Protein AF-A0A661L7W1-F1 (afdb_monomer_lite)

Secondary structure (DSSP, 8-state):
-----SSS-SSS----TT-SS---TT--GGGGHHHHHHHHHHHHHH--SS--------TTS-TTEEE-STTS--EEETTSGGGTTT---GGGSTTHHHHHH---HHHHHHHHS-HHHHHHHHHTTTT--HHHHT-TTT-HHHHHHTT-HHHHHHHHHHTTT----HHHHHHH-GGGGSSS-HHHHHHHHHHHHHHHTTHHHH-TTHHHHHHHHHHHHHHHSPPP---TTSPBGGGSSS-HHHHHIIIIIS--SB--HHHHHHHHHHHHHHHHHHHTT--

Sequence (279 aa):
MPRITLCAPDSEKSCFACCPPIRPKGYEHIDYRNIIRRILRENTRAFDPSSKEIIPITGFSCWALGYVDDRYRQVGCLLHPARNRGKDLRYRVDYGQKCQRESCLEARRFMALSPSARLFWLGIAEGLDSFEYSSRRYNPLFRLLEWGVGLLEQIASTEKGNRVNSKTFFERYPFFLTHLMPRAHSYLVDSLVQHCGLAPLRDKEFVPRFEAFCTRLIQNLPSVTSSPTAPYTHCLDMDETLADFLRLALGMKKIEKGEALIIKQKVDQEMEAFIDQLP

Structure (mmCIF, N/CA/C/O backbone):
data_AF-A0A661L7W1-F1
#
_entry.id   AF-A0A661L7W1-F1
#
loop_
_atom_site.group_PDB
_atom_site.id
_atom_site.type_symbol
_atom_site.label_atom_id
_atom_site.label_alt_id
_atom_site.label_comp_id
_atom_site.label_asym_id
_atom_site.label_entity_id
_atom_site.label_seq_id
_atom_site.pdbx_PDB_ins_code
_atom_site.Cartn_x
_atom_site.Cartn_y
_atom_site.Cartn_z
_atom_site.occupancy
_atom_site.B_iso_or_equiv
_atom_site.auth_seq_id
_atom_site.auth_comp_id
_atom_site.auth_asym_id
_atom_site.auth_atom_id
_atom_site.pdbx_PDB_model_num
ATOM 1 N N . MET A 1 1 ? -7.235 -10.890 -20.742 1.00 41.50 1 MET A N 1
ATOM 2 C CA . MET A 1 1 ? -6.568 -9.600 -20.448 1.00 41.50 1 MET A CA 1
ATOM 3 C C . MET A 1 1 ? -5.403 -9.856 -19.501 1.00 41.50 1 MET A C 1
ATOM 5 O O . MET A 1 1 ? -5.566 -10.707 -18.629 1.00 41.50 1 MET A O 1
ATOM 9 N N . PRO A 1 2 ? -4.237 -9.206 -19.667 1.00 57.47 2 PRO A N 1
ATOM 10 C CA . PRO A 1 2 ? -3.133 -9.356 -18.722 1.00 57.47 2 PRO A CA 1
ATOM 11 C C . PRO A 1 2 ? -3.580 -8.948 -17.310 1.00 57.47 2 PRO A C 1
ATOM 13 O O . PRO A 1 2 ? -4.371 -8.022 -17.134 1.00 57.47 2 PRO A O 1
ATOM 16 N N . ARG A 1 3 ? -3.111 -9.682 -16.297 1.00 77.25 3 ARG A N 1
ATOM 17 C CA . ARG A 1 3 ? -3.461 -9.445 -14.892 1.00 77.25 3 ARG A CA 1
ATOM 18 C C . ARG A 1 3 ? -2.843 -8.113 -14.450 1.00 77.25 3 ARG A C 1
ATOM 20 O O . ARG A 1 3 ? -1.628 -8.027 -14.333 1.00 77.25 3 ARG A O 1
ATOM 27 N N . ILE A 1 4 ? -3.673 -7.099 -14.203 1.00 90.56 4 ILE A N 1
ATOM 28 C CA . ILE A 1 4 ? -3.239 -5.792 -13.680 1.00 90.56 4 ILE A CA 1
ATOM 29 C C . ILE A 1 4 ? -2.594 -5.988 -12.305 1.00 90.56 4 ILE A C 1
ATOM 31 O O . ILE A 1 4 ? -3.206 -6.594 -11.418 1.00 90.56 4 ILE A O 1
ATOM 35 N N . THR A 1 5 ? -1.376 -5.477 -12.129 1.00 93.75 5 THR A N 1
ATOM 36 C CA . THR A 1 5 ? -0.615 -5.568 -10.872 1.00 93.75 5 THR A CA 1
ATOM 37 C C . THR A 1 5 ? -0.209 -4.181 -10.391 1.00 93.75 5 THR A C 1
ATOM 39 O O . THR A 1 5 ? -0.170 -3.247 -11.185 1.00 93.75 5 THR A O 1
ATOM 42 N N . LEU A 1 6 ? 0.156 -4.050 -9.112 1.00 95.50 6 LEU A N 1
ATOM 43 C CA . LEU A 1 6 ? 0.698 -2.790 -8.598 1.00 95.50 6 LEU A CA 1
ATOM 44 C C . LEU A 1 6 ? 2.031 -2.432 -9.275 1.00 95.50 6 LEU A C 1
ATOM 46 O O . LEU A 1 6 ? 2.321 -1.269 -9.501 1.00 95.50 6 LEU A O 1
ATOM 50 N N . CYS A 1 7 ? 2.857 -3.424 -9.621 1.00 93.75 7 CYS A N 1
ATOM 51 C CA . CYS A 1 7 ? 4.159 -3.181 -10.249 1.00 93.75 7 CYS A CA 1
ATOM 52 C C . CYS A 1 7 ? 4.050 -2.786 -11.728 1.00 93.75 7 CYS A C 1
ATOM 54 O O . CYS A 1 7 ? 4.870 -2.017 -12.215 1.00 93.75 7 CYS A O 1
ATOM 56 N N . ALA A 1 8 ? 3.037 -3.288 -12.430 1.00 93.19 8 ALA A N 1
ATOM 57 C CA . ALA A 1 8 ? 2.753 -2.984 -13.829 1.00 93.19 8 ALA A CA 1
ATOM 58 C C . ALA A 1 8 ? 1.251 -2.671 -13.981 1.00 93.19 8 ALA A C 1
ATOM 60 O O . ALA A 1 8 ? 0.476 -3.572 -14.331 1.00 93.19 8 ALA A O 1
ATOM 61 N N . PRO A 1 9 ? 0.829 -1.437 -13.643 1.00 94.38 9 PRO A N 1
ATOM 62 C CA . PRO A 1 9 ? -0.580 -1.053 -13.630 1.00 94.38 9 PRO A CA 1
ATOM 63 C C . PRO A 1 9 ? -1.153 -0.797 -15.030 1.00 94.38 9 PRO A C 1
ATOM 65 O O . PRO A 1 9 ? -2.299 -1.155 -15.293 1.00 94.38 9 PRO A O 1
ATOM 68 N N . ASP A 1 10 ? -0.369 -0.192 -15.924 1.00 93.00 10 ASP A N 1
ATOM 69 C CA . ASP A 1 10 ? -0.759 0.204 -17.281 1.00 93.00 10 ASP A CA 1
ATOM 70 C C . ASP A 1 10 ? 0.486 0.471 -18.149 1.00 93.00 10 ASP A C 1
ATOM 72 O O . ASP A 1 10 ? 1.604 0.187 -17.725 1.00 93.00 10 ASP A O 1
ATOM 76 N N . SER A 1 11 ? 0.301 0.974 -19.375 1.00 92.19 11 SER A N 1
ATOM 77 C CA . SER A 1 11 ? 1.377 1.273 -20.334 1.00 92.19 11 SER A CA 1
ATOM 78 C C . SER A 1 11 ? 2.153 2.562 -20.052 1.00 92.19 11 SER A C 1
ATOM 80 O O . SER A 1 11 ? 3.184 2.792 -20.680 1.00 92.19 11 SER A O 1
ATOM 82 N N . GLU A 1 12 ? 1.670 3.420 -19.154 1.00 94.38 12 GLU A N 1
ATOM 83 C CA . GLU A 1 12 ? 2.242 4.749 -18.927 1.00 94.38 12 GLU A CA 1
ATOM 84 C C . GLU A 1 12 ? 3.235 4.760 -17.766 1.00 94.38 12 GLU A C 1
ATOM 86 O O . GLU A 1 12 ? 4.122 5.612 -17.727 1.00 94.38 12 GLU A O 1
ATOM 91 N N . LYS A 1 13 ? 3.118 3.811 -16.832 1.00 95.69 13 LYS A N 1
ATOM 92 C CA . LYS A 1 13 ? 3.993 3.733 -15.659 1.00 95.69 13 LYS A CA 1
ATOM 93 C C . LYS A 1 13 ? 4.178 2.316 -15.138 1.00 95.69 13 LYS A C 1
ATOM 95 O O . LYS A 1 13 ? 3.403 1.405 -15.424 1.00 95.69 13 LYS A O 1
ATOM 100 N N . SER A 1 14 ? 5.200 2.149 -14.316 1.00 96.62 14 SER A N 1
ATOM 101 C CA . SER A 1 14 ? 5.442 0.949 -13.521 1.00 96.62 14 SER A CA 1
ATOM 102 C C . SER A 1 14 ? 6.098 1.314 -12.193 1.00 96.62 14 SER A C 1
ATOM 104 O O . SER A 1 14 ? 6.752 2.349 -12.061 1.00 96.62 14 SER A O 1
ATOM 106 N N . CYS A 1 15 ? 5.914 0.460 -11.188 1.00 96.25 15 CYS A N 1
ATOM 107 C CA . CYS A 1 15 ? 6.587 0.609 -9.904 1.00 96.25 15 CYS A CA 1
ATOM 108 C C . CYS A 1 15 ? 7.885 -0.206 -9.880 1.00 96.25 15 CYS A C 1
ATOM 110 O O . CYS A 1 15 ? 7.889 -1.403 -10.172 1.00 96.25 15 CYS A O 1
ATOM 112 N N . PHE A 1 16 ? 8.972 0.445 -9.470 1.00 94.75 16 PHE A N 1
ATOM 113 C CA . PHE A 1 16 ? 10.290 -0.153 -9.250 1.00 94.75 16 PHE A CA 1
ATOM 114 C C . PHE A 1 16 ? 10.853 0.151 -7.849 1.00 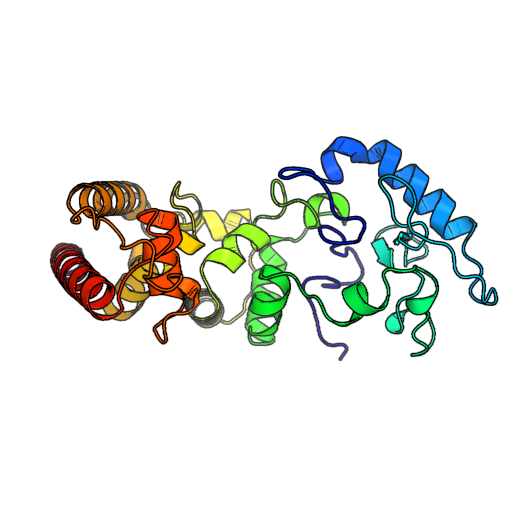94.75 16 PHE A C 1
ATOM 116 O O . PHE A 1 16 ? 12.043 -0.017 -7.600 1.00 94.75 16 PHE A O 1
ATOM 123 N N . ALA A 1 17 ? 9.991 0.562 -6.912 1.00 93.00 17 ALA A N 1
ATOM 124 C CA . ALA A 1 17 ? 10.357 1.025 -5.569 1.00 93.00 17 ALA A CA 1
ATOM 125 C C . ALA A 1 17 ? 11.194 0.018 -4.762 1.00 93.00 17 ALA A C 1
ATOM 127 O O . ALA A 1 17 ? 12.145 0.388 -4.078 1.00 93.00 17 ALA A O 1
ATOM 128 N N . CYS A 1 18 ? 10.825 -1.265 -4.827 1.00 88.88 18 CYS A N 1
ATOM 129 C CA . CYS A 1 18 ? 11.484 -2.344 -4.093 1.00 88.88 18 CYS A CA 1
ATOM 130 C C . CYS A 1 18 ? 12.470 -3.145 -4.955 1.00 88.88 18 CYS A C 1
ATOM 132 O O . CYS A 1 18 ? 12.912 -4.219 -4.539 1.00 88.88 18 CYS A O 1
ATOM 134 N N . CYS A 1 19 ? 12.784 -2.674 -6.168 1.00 88.69 19 CYS A N 1
ATOM 135 C CA . CYS A 1 19 ? 13.739 -3.359 -7.026 1.00 88.69 19 CYS A CA 1
ATOM 136 C C . CYS A 1 19 ? 15.150 -3.309 -6.405 1.00 88.69 19 CYS A C 1
ATOM 138 O O . CYS A 1 19 ? 15.545 -2.267 -5.874 1.00 88.69 19 CYS A O 1
ATOM 140 N N . PRO A 1 20 ? 15.922 -4.413 -6.472 1.00 85.56 20 PRO A N 1
ATOM 141 C CA . PRO A 1 20 ? 17.248 -4.498 -5.867 1.00 85.56 20 PRO A CA 1
ATOM 142 C C . PRO A 1 20 ? 18.221 -3.380 -6.284 1.00 85.56 20 PRO A C 1
ATOM 144 O O . PRO A 1 20 ? 18.072 -2.789 -7.362 1.00 85.56 20 PRO A O 1
ATOM 147 N N . PRO A 1 21 ? 19.285 -3.144 -5.492 1.00 86.12 21 PRO A N 1
ATOM 148 C CA . PRO A 1 21 ? 19.668 -3.843 -4.250 1.00 86.12 21 PRO A CA 1
ATOM 149 C C . PRO A 1 21 ? 18.806 -3.470 -3.028 1.00 86.12 21 PRO A C 1
ATOM 151 O O . PRO A 1 21 ? 17.916 -2.631 -3.123 1.00 86.12 21 PRO A O 1
ATOM 154 N N . ILE A 1 22 ? 19.071 -4.095 -1.870 1.00 80.00 22 ILE A N 1
ATOM 155 C CA . ILE A 1 22 ? 18.544 -3.616 -0.576 1.00 80.00 22 ILE A CA 1
ATOM 156 C C . ILE A 1 22 ? 19.103 -2.215 -0.330 1.00 80.00 22 ILE A C 1
ATOM 158 O O . ILE A 1 22 ? 20.292 -1.979 -0.538 1.00 80.00 22 ILE A O 1
ATOM 162 N N . ARG A 1 23 ? 18.251 -1.293 0.121 1.00 86.06 23 ARG A N 1
ATOM 163 C CA . ARG A 1 23 ? 18.611 0.111 0.342 1.00 86.06 23 ARG A CA 1
ATOM 164 C C . ARG A 1 23 ? 18.383 0.517 1.799 1.00 86.06 23 ARG A C 1
ATOM 166 O O . ARG A 1 23 ? 17.574 -0.126 2.474 1.00 86.06 23 ARG A O 1
ATOM 173 N N . PRO A 1 24 ? 19.067 1.568 2.289 1.00 88.00 24 PRO A N 1
ATOM 174 C CA . PRO A 1 24 ? 18.811 2.121 3.614 1.00 88.00 24 PRO A CA 1
ATOM 175 C C . PRO A 1 24 ? 17.343 2.514 3.809 1.00 88.00 24 PRO A C 1
ATOM 177 O O . PRO A 1 24 ? 16.638 2.865 2.857 1.00 88.00 24 PRO A O 1
ATOM 180 N N . LYS A 1 25 ? 16.889 2.496 5.066 1.00 88.50 25 LYS A N 1
ATOM 181 C CA . LYS A 1 25 ? 15.547 2.962 5.430 1.00 88.50 25 LYS A CA 1
ATOM 182 C C . LYS A 1 25 ? 15.363 4.416 4.979 1.00 88.50 25 LYS A C 1
ATOM 184 O O . LYS A 1 25 ? 16.210 5.255 5.260 1.00 88.50 25 LYS A O 1
ATOM 189 N N . GLY A 1 26 ? 14.242 4.700 4.318 1.00 88.94 26 GLY A N 1
ATOM 190 C CA . GLY A 1 26 ? 13.899 6.044 3.842 1.00 88.94 26 GLY A CA 1
ATOM 191 C C . GLY A 1 26 ? 14.459 6.406 2.466 1.00 88.94 26 GLY A C 1
ATOM 192 O O . GLY A 1 26 ? 14.139 7.477 1.968 1.00 88.94 26 GLY A O 1
ATOM 193 N N . TYR A 1 27 ? 15.244 5.532 1.825 1.00 92.31 27 TYR A N 1
ATOM 194 C CA . TYR A 1 27 ? 15.665 5.757 0.444 1.00 92.31 27 TYR A CA 1
ATOM 195 C C . TYR A 1 27 ? 14.457 5.791 -0.503 1.00 92.31 27 TYR A C 1
ATOM 197 O O . TYR A 1 27 ? 13.669 4.842 -0.530 1.00 92.31 27 TYR A O 1
ATOM 205 N N . GLU A 1 28 ? 14.388 6.807 -1.366 1.00 93.75 28 GLU A N 1
ATOM 206 C CA . GLU A 1 28 ? 13.477 6.839 -2.509 1.00 93.75 28 GLU A CA 1
ATOM 207 C C . GLU A 1 28 ? 14.211 7.190 -3.808 1.00 93.75 28 GLU A C 1
ATOM 209 O O . GLU A 1 28 ? 15.031 8.104 -3.868 1.00 93.75 28 GLU A O 1
ATOM 214 N N . HIS A 1 29 ? 13.887 6.484 -4.896 1.00 94.25 29 HIS A N 1
ATOM 215 C CA . HIS A 1 29 ? 14.502 6.724 -6.207 1.00 94.25 29 HIS A CA 1
ATOM 216 C C . HIS A 1 29 ? 14.288 8.147 -6.734 1.00 94.25 29 HIS A C 1
ATOM 218 O O . HIS A 1 29 ? 15.116 8.648 -7.499 1.00 94.25 29 HIS A O 1
ATOM 224 N N . ILE A 1 30 ? 13.186 8.786 -6.338 1.00 95.88 30 ILE A N 1
ATOM 225 C CA . ILE A 1 30 ? 12.829 10.130 -6.786 1.00 95.88 30 ILE A CA 1
ATOM 226 C C . ILE A 1 30 ? 13.812 11.195 -6.288 1.00 95.88 30 ILE A C 1
ATOM 228 O O . ILE A 1 30 ? 14.097 12.133 -7.031 1.00 95.88 30 ILE A O 1
ATOM 232 N N . ASP A 1 31 ? 14.429 10.999 -5.119 1.00 96.00 31 ASP A N 1
ATOM 233 C CA . ASP A 1 31 ? 15.433 11.924 -4.574 1.00 96.00 31 ASP A CA 1
ATOM 234 C C . ASP A 1 31 ? 16.719 11.947 -5.432 1.00 96.00 31 ASP A C 1
ATOM 236 O O . ASP A 1 31 ? 17.478 12.912 -5.420 1.00 96.00 31 ASP A O 1
ATOM 240 N N . TYR A 1 32 ? 16.936 10.912 -6.255 1.00 94.75 32 TYR A N 1
ATOM 241 C CA . TYR A 1 32 ? 18.090 10.767 -7.151 1.00 94.75 32 TYR A CA 1
ATOM 242 C C . TYR A 1 32 ? 17.684 10.688 -8.627 1.00 94.75 32 TYR A C 1
ATOM 244 O O . TYR A 1 32 ? 18.411 10.115 -9.447 1.00 94.75 32 TYR A O 1
ATOM 252 N N . ARG A 1 33 ? 16.520 11.250 -8.985 1.00 95.75 33 ARG A N 1
ATOM 253 C CA . ARG A 1 33 ? 15.854 11.060 -10.286 1.00 95.75 33 ARG A CA 1
ATOM 254 C C . ARG A 1 33 ? 16.799 11.170 -11.481 1.00 95.75 33 ARG A C 1
ATOM 256 O O . ARG A 1 33 ? 16.819 10.273 -12.314 1.00 95.75 33 ARG A O 1
ATOM 263 N N . ASN A 1 34 ? 17.618 12.217 -11.566 1.00 96.56 34 ASN A N 1
ATOM 264 C CA . ASN A 1 34 ? 18.500 12.430 -12.721 1.00 96.56 34 ASN A CA 1
ATOM 265 C C . ASN A 1 34 ? 19.590 11.355 -12.853 1.00 96.56 34 ASN A C 1
ATOM 267 O O . ASN A 1 34 ? 19.813 10.834 -13.947 1.00 96.56 34 ASN A O 1
ATOM 271 N N . ILE A 1 35 ? 20.224 10.985 -11.737 1.00 95.38 35 ILE A N 1
ATOM 272 C CA . ILE A 1 35 ? 21.265 9.951 -11.704 1.00 95.38 35 ILE A CA 1
ATOM 273 C C . ILE A 1 35 ? 20.651 8.595 -12.057 1.00 95.38 35 ILE A C 1
ATOM 275 O O . ILE A 1 35 ? 21.156 7.893 -12.931 1.00 95.38 35 ILE A O 1
ATOM 279 N N . ILE A 1 36 ? 19.513 8.254 -11.448 1.00 95.50 36 ILE A N 1
ATOM 280 C CA . ILE A 1 36 ? 18.823 6.991 -11.719 1.00 95.50 36 ILE A CA 1
ATOM 281 C C . ILE A 1 36 ? 18.344 6.936 -13.172 1.00 95.50 36 ILE A C 1
ATOM 283 O O . ILE A 1 36 ? 18.564 5.930 -13.836 1.00 95.50 36 ILE A O 1
ATOM 287 N N . ARG A 1 37 ? 17.780 8.016 -13.731 1.00 96.69 37 ARG A N 1
ATOM 288 C CA . ARG A 1 37 ? 17.387 8.060 -15.153 1.00 96.69 37 ARG A CA 1
ATOM 289 C C . ARG A 1 37 ? 18.558 7.768 -16.085 1.00 96.69 37 ARG A C 1
ATOM 291 O O . ARG A 1 37 ? 18.357 7.076 -17.083 1.00 96.69 37 ARG A O 1
ATOM 298 N N . ARG A 1 38 ? 19.749 8.295 -15.785 1.00 96.50 38 ARG A N 1
ATOM 299 C CA . ARG A 1 38 ? 20.970 8.019 -16.550 1.00 96.50 38 ARG A CA 1
ATOM 300 C C . ARG A 1 38 ? 21.354 6.542 -16.456 1.00 96.50 38 ARG A C 1
ATOM 302 O O . ARG A 1 38 ? 21.473 5.909 -17.500 1.00 96.50 38 ARG A O 1
ATOM 309 N N . ILE A 1 39 ? 21.434 5.993 -15.243 1.00 95.56 39 ILE A N 1
ATOM 310 C CA . ILE A 1 39 ? 21.756 4.575 -15.007 1.00 95.56 39 ILE A CA 1
ATOM 311 C C . ILE A 1 39 ? 20.773 3.661 -15.747 1.00 95.56 39 ILE A C 1
ATOM 313 O O . ILE A 1 39 ? 21.186 2.753 -16.457 1.00 95.56 39 ILE A O 1
ATOM 317 N N . LEU A 1 40 ? 19.467 3.931 -15.657 1.00 96.75 40 LEU A N 1
ATOM 318 C CA . LEU A 1 40 ? 18.448 3.144 -16.354 1.00 96.75 40 LEU A CA 1
ATOM 319 C C . LEU A 1 40 ? 18.645 3.176 -17.876 1.00 96.75 40 LEU A C 1
ATOM 321 O O . LEU A 1 40 ? 18.482 2.148 -18.528 1.00 96.75 40 LEU A O 1
ATOM 325 N N . ARG A 1 41 ? 19.014 4.326 -18.462 1.00 96.81 41 ARG A N 1
ATOM 326 C CA . ARG A 1 41 ? 19.308 4.432 -19.905 1.00 96.81 41 ARG A CA 1
ATOM 327 C C . ARG A 1 41 ? 20.550 3.637 -20.289 1.00 96.81 41 ARG A C 1
ATOM 329 O O . ARG A 1 41 ? 20.523 2.951 -21.304 1.00 96.81 41 ARG A O 1
ATOM 336 N N . GLU A 1 42 ? 21.612 3.741 -19.498 1.00 96.31 42 GLU A N 1
ATOM 337 C CA . GLU A 1 42 ? 22.863 3.006 -19.713 1.00 96.31 42 GLU A CA 1
ATOM 338 C C . GLU A 1 42 ? 22.615 1.495 -19.640 1.00 96.31 42 GLU A C 1
ATOM 340 O O . GLU A 1 42 ? 22.926 0.789 -20.596 1.00 96.31 42 GLU A O 1
ATOM 345 N N . ASN A 1 43 ? 21.921 1.026 -18.600 1.00 96.00 43 ASN A N 1
ATOM 346 C CA . ASN A 1 43 ? 21.508 -0.370 -18.448 1.00 96.00 43 ASN A CA 1
ATOM 347 C C . ASN A 1 43 ? 20.658 -0.858 -19.628 1.00 96.00 43 ASN A C 1
ATOM 349 O O . ASN A 1 43 ? 20.897 -1.936 -20.159 1.00 96.00 43 ASN A O 1
ATOM 353 N N . THR A 1 44 ? 19.681 -0.055 -20.068 1.00 96.62 44 THR A N 1
ATOM 354 C CA . THR A 1 44 ? 18.807 -0.411 -21.203 1.00 96.62 44 THR A CA 1
ATOM 355 C C . THR A 1 44 ? 19.603 -0.557 -22.499 1.00 96.62 44 THR A C 1
ATOM 357 O O . THR A 1 44 ? 19.348 -1.475 -23.268 1.00 96.62 44 THR A O 1
ATOM 360 N N . ARG A 1 45 ? 20.576 0.331 -22.744 1.00 96.12 45 ARG A N 1
ATOM 361 C CA . ARG A 1 45 ? 21.421 0.300 -23.950 1.00 96.12 45 ARG A CA 1
ATOM 362 C C . ARG A 1 45 ? 22.438 -0.836 -23.932 1.00 96.12 45 ARG A C 1
ATOM 364 O O . ARG A 1 45 ? 22.706 -1.411 -24.976 1.00 96.12 45 ARG A O 1
ATOM 371 N N . ALA A 1 46 ? 23.010 -1.128 -22.767 1.00 94.56 46 ALA A N 1
ATOM 372 C CA . ALA A 1 46 ? 24.016 -2.173 -22.600 1.00 94.56 46 ALA A CA 1
ATOM 373 C C . ALA A 1 46 ? 23.411 -3.585 -22.505 1.00 94.56 46 ALA A C 1
ATOM 375 O O . ALA A 1 46 ? 24.148 -4.569 -22.481 1.00 94.56 46 ALA A O 1
ATOM 376 N N . PHE A 1 47 ? 22.084 -3.705 -22.408 1.00 94.75 47 PHE A N 1
ATOM 377 C CA . PHE A 1 47 ? 21.431 -4.988 -22.206 1.00 94.75 47 PHE A CA 1
ATOM 378 C C . PHE A 1 47 ? 21.508 -5.880 -23.444 1.00 94.75 47 PHE A C 1
ATOM 380 O O . PHE A 1 47 ? 20.834 -5.650 -24.446 1.00 94.75 47 PHE A O 1
ATOM 387 N N . ASP A 1 48 ? 22.272 -6.961 -23.318 1.00 93.44 48 ASP A N 1
ATOM 388 C CA . ASP A 1 48 ? 22.286 -8.063 -24.270 1.00 93.44 48 ASP A CA 1
ATOM 389 C C . ASP A 1 48 ? 21.447 -9.248 -23.737 1.00 93.44 48 ASP A C 1
ATOM 391 O O . ASP A 1 48 ? 21.820 -9.876 -22.730 1.00 93.44 48 ASP A O 1
ATOM 395 N N . PRO A 1 49 ? 20.313 -9.582 -24.387 1.00 88.50 49 PRO A N 1
ATOM 396 C CA . PRO A 1 49 ? 19.485 -10.725 -24.007 1.00 88.50 49 PRO A CA 1
ATOM 397 C C . PRO A 1 49 ? 20.127 -12.079 -24.347 1.00 88.50 49 PRO A C 1
ATOM 399 O O . PRO A 1 49 ? 19.683 -13.099 -23.819 1.00 88.50 49 PRO A O 1
ATOM 402 N N . SER A 1 50 ? 21.135 -12.114 -25.226 1.00 90.44 50 SER A N 1
ATOM 403 C CA . SER A 1 50 ? 21.822 -13.344 -25.638 1.00 90.44 50 SER A CA 1
ATOM 404 C C . SER A 1 50 ? 22.952 -13.749 -24.688 1.00 90.44 50 SER A C 1
ATOM 406 O O . SER A 1 50 ? 23.228 -14.944 -24.536 1.00 90.44 50 SER A O 1
ATOM 408 N N . SER A 1 51 ? 23.549 -12.775 -23.994 1.00 92.19 51 SER A N 1
ATOM 409 C CA . SER A 1 51 ? 24.556 -13.017 -22.966 1.00 92.19 51 SER A CA 1
ATOM 410 C C . SER A 1 51 ? 24.027 -13.932 -21.855 1.00 92.19 51 SER A C 1
ATOM 412 O O . SER A 1 51 ? 22.909 -13.787 -21.348 1.00 92.19 51 SER A O 1
ATOM 414 N N . LYS A 1 52 ? 24.874 -14.885 -21.459 1.00 91.06 52 LYS A N 1
ATOM 415 C CA . LYS A 1 52 ? 24.635 -15.833 -20.359 1.00 91.06 52 LYS A CA 1
ATOM 416 C C . LYS A 1 52 ? 25.459 -15.508 -19.115 1.00 91.06 52 LYS A C 1
ATOM 418 O O . LYS A 1 52 ? 25.430 -16.277 -18.158 1.00 91.06 52 LYS A O 1
ATOM 423 N N . GLU A 1 53 ? 26.193 -14.402 -19.144 1.00 93.19 53 GLU A N 1
ATOM 424 C CA . GLU A 1 53 ? 27.070 -13.995 -18.057 1.00 93.19 53 GLU A CA 1
ATOM 425 C C . GLU A 1 53 ? 26.268 -13.710 -16.782 1.00 93.19 53 GLU A C 1
ATOM 427 O O . GLU A 1 53 ? 25.186 -13.104 -16.828 1.00 93.19 53 GLU A O 1
ATOM 432 N N . ILE A 1 54 ? 26.811 -14.170 -15.653 1.00 92.38 54 ILE A N 1
ATOM 433 C CA . ILE A 1 54 ? 26.307 -13.880 -14.314 1.00 92.38 54 ILE A CA 1
ATOM 434 C C . ILE A 1 54 ? 27.103 -12.693 -13.788 1.00 92.38 54 ILE A C 1
ATOM 436 O O . ILE A 1 54 ? 28.308 -12.789 -13.577 1.00 92.38 54 ILE A O 1
ATOM 440 N N . ILE A 1 55 ? 26.414 -11.579 -13.572 1.00 91.50 55 ILE A N 1
ATOM 441 C CA . ILE A 1 55 ? 27.003 -10.335 -13.092 1.00 91.50 55 ILE A CA 1
ATOM 442 C C . ILE A 1 55 ? 26.330 -10.016 -11.751 1.00 91.50 55 ILE A C 1
ATOM 444 O O . ILE A 1 55 ? 25.123 -9.734 -11.718 1.00 91.50 55 ILE A O 1
ATOM 448 N N . PRO A 1 56 ? 27.052 -10.072 -10.620 1.00 89.25 56 PRO A N 1
ATOM 449 C CA . PRO A 1 56 ? 26.472 -9.739 -9.327 1.00 89.25 56 PRO A CA 1
ATOM 450 C C . PRO A 1 56 ? 26.088 -8.256 -9.269 1.00 89.25 56 PRO A C 1
ATOM 452 O O . PRO A 1 56 ? 26.640 -7.409 -9.972 1.00 89.25 56 PRO A O 1
ATOM 455 N N . ILE A 1 57 ? 25.121 -7.926 -8.413 1.00 89.19 57 ILE A N 1
ATOM 456 C CA . ILE A 1 57 ? 24.757 -6.528 -8.167 1.00 89.19 57 ILE A CA 1
ATOM 457 C C . ILE A 1 57 ? 25.853 -5.905 -7.299 1.00 89.19 57 ILE A C 1
ATOM 459 O O . ILE A 1 57 ? 25.948 -6.211 -6.113 1.00 89.19 57 ILE A O 1
ATOM 463 N N . THR A 1 58 ? 26.658 -5.020 -7.881 1.00 80.94 58 THR A N 1
ATOM 464 C CA . THR A 1 58 ? 27.677 -4.243 -7.170 1.00 80.94 58 THR A CA 1
ATOM 465 C C . THR A 1 58 ? 27.206 -2.791 -7.006 1.00 80.94 58 THR A C 1
ATOM 467 O O . THR A 1 58 ? 26.676 -2.173 -7.929 1.00 80.94 58 THR A O 1
ATOM 470 N N . GLY A 1 59 ? 27.338 -2.229 -5.800 1.00 79.06 59 GLY A N 1
ATOM 471 C CA . GLY A 1 59 ? 26.924 -0.851 -5.502 1.00 79.06 59 GLY A CA 1
ATOM 472 C C . GLY A 1 59 ? 25.419 -0.664 -5.254 1.00 79.06 59 GLY A C 1
ATOM 473 O O . GLY A 1 59 ? 24.756 -1.517 -4.669 1.00 79.06 59 GLY A O 1
ATOM 474 N N . PHE A 1 60 ? 24.880 0.496 -5.652 1.00 79.25 60 PHE A N 1
ATOM 475 C CA . PHE A 1 60 ? 23.531 0.958 -5.279 1.00 79.25 60 PHE A CA 1
ATOM 476 C C . PHE A 1 60 ? 22.473 0.797 -6.383 1.00 79.25 60 PHE A C 1
ATOM 478 O O . PHE A 1 60 ? 21.390 1.373 -6.280 1.00 79.25 60 PHE A O 1
ATOM 485 N N . SER A 1 61 ? 22.739 0.057 -7.460 1.00 85.19 61 SER A N 1
ATOM 486 C CA . SER A 1 61 ? 21.753 -0.180 -8.522 1.00 85.19 61 SER A CA 1
ATOM 487 C C . SER A 1 61 ? 21.920 -1.559 -9.142 1.00 85.19 61 SER A C 1
ATOM 489 O O . SER A 1 61 ? 23.034 -2.022 -9.351 1.00 85.19 61 SER A O 1
ATOM 491 N N . CYS A 1 62 ? 20.803 -2.209 -9.457 1.00 92.19 62 CYS A N 1
ATOM 492 C CA . CYS A 1 62 ? 20.809 -3.425 -10.252 1.00 92.19 62 CYS A CA 1
ATOM 493 C C . CYS A 1 62 ? 21.062 -3.070 -11.724 1.00 92.19 62 CYS A C 1
ATOM 495 O O . CYS A 1 62 ? 20.296 -2.302 -12.309 1.00 92.19 62 CYS A O 1
ATOM 497 N N . TRP A 1 63 ? 22.096 -3.651 -12.340 1.00 93.31 63 TRP A N 1
ATOM 498 C CA . TRP A 1 63 ? 22.399 -3.447 -13.766 1.00 93.31 63 TRP A CA 1
ATOM 499 C C . TRP A 1 63 ? 21.269 -3.945 -14.685 1.00 93.31 63 TRP A C 1
ATOM 501 O O . TRP A 1 63 ? 21.112 -3.471 -15.803 1.00 93.31 63 TRP A O 1
ATOM 511 N N . ALA A 1 64 ? 20.436 -4.872 -14.203 1.00 94.31 64 ALA A N 1
ATOM 512 C CA . ALA A 1 64 ? 19.288 -5.396 -14.934 1.00 94.31 64 ALA A CA 1
ATOM 513 C C . ALA A 1 64 ? 18.007 -4.559 -14.768 1.00 94.31 64 ALA A C 1
ATOM 515 O O . ALA A 1 64 ? 16.955 -4.959 -15.268 1.00 94.31 64 ALA A O 1
ATOM 516 N N . LEU A 1 65 ? 18.050 -3.441 -14.038 1.00 95.50 65 LEU A N 1
ATOM 517 C CA . LEU A 1 65 ? 16.936 -2.501 -13.949 1.00 95.50 65 LEU A CA 1
ATOM 518 C C . LEU A 1 65 ? 17.088 -1.445 -15.049 1.00 95.50 65 LEU A C 1
ATOM 520 O O . LEU A 1 65 ? 18.102 -0.753 -15.106 1.00 95.50 65 LEU A O 1
ATOM 524 N N . GLY A 1 66 ? 16.088 -1.314 -15.915 1.00 96.75 66 GLY A N 1
ATOM 525 C CA . GLY A 1 66 ? 16.122 -0.400 -17.054 1.00 96.75 66 GLY A CA 1
ATOM 526 C C . GLY A 1 66 ? 14.726 0.000 -17.506 1.00 96.75 66 GLY A C 1
ATOM 527 O O . GLY A 1 66 ? 13.731 -0.341 -16.865 1.00 96.75 66 GLY A O 1
ATOM 528 N N . TYR A 1 67 ? 14.651 0.727 -18.614 1.00 97.38 67 TYR A N 1
ATOM 529 C CA . TYR A 1 67 ? 13.385 1.020 -19.265 1.00 97.38 67 TYR A CA 1
ATOM 530 C C . TYR A 1 67 ? 12.921 -0.191 -20.066 1.00 97.38 67 TYR A C 1
ATOM 532 O O . TYR A 1 67 ? 13.708 -0.833 -20.759 1.00 97.38 67 TYR A O 1
ATOM 540 N N . VAL A 1 68 ? 11.638 -0.512 -19.946 1.00 95.31 68 VAL A N 1
ATOM 541 C CA . VAL A 1 68 ? 11.029 -1.691 -20.577 1.00 95.31 68 VAL A CA 1
ATOM 542 C C . VAL A 1 68 ? 10.093 -1.317 -21.726 1.00 95.31 68 VAL A C 1
ATOM 544 O O . VAL A 1 68 ? 9.392 -2.167 -22.264 1.00 95.31 68 VAL A O 1
ATOM 547 N N . ASP A 1 69 ? 10.097 -0.060 -22.135 1.00 94.31 69 ASP A N 1
ATOM 548 C CA . ASP A 1 69 ? 9.356 0.454 -23.276 1.00 94.31 69 ASP A CA 1
ATOM 549 C C . ASP A 1 69 ? 10.221 1.433 -24.080 1.00 94.31 69 ASP A C 1
ATOM 551 O O . ASP A 1 69 ? 11.127 2.081 -23.550 1.00 94.31 69 ASP A O 1
ATOM 555 N N . ASP A 1 70 ? 9.896 1.580 -25.362 1.00 92.00 70 ASP A N 1
ATOM 556 C CA . ASP A 1 70 ? 10.667 2.416 -26.289 1.00 92.00 70 ASP A CA 1
ATOM 557 C C . ASP A 1 70 ? 10.506 3.918 -26.012 1.00 92.00 70 ASP A C 1
ATOM 559 O O . ASP A 1 70 ? 11.299 4.735 -26.479 1.00 92.00 70 ASP A O 1
ATOM 563 N N . ARG A 1 71 ? 9.481 4.305 -25.240 1.00 94.56 71 ARG A N 1
ATOM 564 C CA . ARG A 1 71 ? 9.210 5.700 -24.867 1.00 94.56 71 ARG A CA 1
ATOM 565 C C . ARG A 1 71 ? 9.845 6.087 -23.533 1.00 94.56 71 ARG A C 1
ATOM 567 O O . ARG A 1 71 ? 9.671 7.228 -23.103 1.00 94.56 71 ARG A O 1
ATOM 574 N N . TYR A 1 72 ? 10.598 5.186 -22.898 1.00 95.06 72 TYR A N 1
ATOM 575 C CA . TYR A 1 72 ? 11.236 5.406 -21.601 1.00 95.06 72 TYR A CA 1
ATOM 576 C C . TYR A 1 72 ? 10.248 5.831 -20.497 1.00 95.06 72 TYR A C 1
ATOM 578 O O . TYR A 1 72 ? 10.564 6.691 -19.669 1.00 95.06 72 TYR A O 1
ATOM 586 N N . ARG A 1 73 ? 9.042 5.257 -20.493 1.00 95.44 73 ARG A N 1
ATOM 587 C CA . ARG A 1 73 ? 7.985 5.533 -19.510 1.00 95.44 73 ARG A CA 1
ATOM 588 C C . ARG A 1 73 ? 7.976 4.525 -18.374 1.00 95.44 73 ARG A C 1
ATOM 590 O O . ARG A 1 73 ? 7.886 4.908 -17.212 1.00 95.44 73 ARG A O 1
ATOM 597 N N . GLN A 1 74 ? 8.101 3.249 -18.701 1.00 96.69 74 GLN A N 1
ATOM 598 C CA . GLN A 1 74 ? 8.050 2.120 -17.790 1.00 96.69 74 GLN A CA 1
ATOM 599 C C . GLN A 1 74 ? 9.463 1.673 -17.424 1.00 96.69 74 GLN A C 1
ATOM 601 O O . GLN A 1 74 ? 10.323 1.455 -18.276 1.00 96.69 74 GLN A O 1
ATOM 606 N N . VAL A 1 75 ? 9.688 1.480 -16.132 1.00 96.81 75 VAL A N 1
ATOM 607 C CA . VAL A 1 75 ? 10.926 0.953 -15.560 1.00 96.81 75 VAL A CA 1
ATOM 608 C C . VAL A 1 75 ? 10.680 -0.447 -15.009 1.00 96.81 75 VAL A C 1
ATOM 610 O O . VAL A 1 75 ? 9.698 -0.699 -14.312 1.00 96.81 75 VAL A O 1
ATOM 613 N N . GLY A 1 76 ? 11.573 -1.382 -15.296 1.00 94.62 76 GLY A N 1
ATOM 614 C CA . GLY A 1 76 ? 11.424 -2.753 -14.837 1.00 94.62 76 GLY A CA 1
ATOM 615 C C . GLY A 1 76 ? 12.680 -3.583 -15.024 1.00 94.62 76 GLY A C 1
ATOM 616 O O . GLY A 1 76 ? 13.720 -3.113 -15.485 1.00 94.62 76 GLY A O 1
ATOM 617 N N . CYS A 1 77 ? 12.585 -4.846 -14.625 1.00 94.06 77 CYS A N 1
ATOM 618 C CA . CYS A 1 77 ? 13.684 -5.783 -14.774 1.00 94.06 77 CYS A CA 1
ATOM 619 C C . CYS A 1 77 ? 13.781 -6.254 -16.235 1.00 94.06 77 CYS A C 1
ATOM 621 O O . CYS A 1 77 ? 12.881 -6.926 -16.743 1.00 94.06 77 CYS A O 1
ATOM 623 N N . LEU A 1 78 ? 14.899 -5.942 -16.889 1.00 95.38 78 LEU A N 1
ATOM 624 C CA . LEU A 1 78 ? 15.219 -6.354 -18.260 1.00 95.38 78 LEU A CA 1
ATOM 625 C C . LEU A 1 78 ? 15.346 -7.880 -18.384 1.00 95.38 78 LEU A C 1
ATOM 627 O O . LEU A 1 78 ? 15.084 -8.443 -19.441 1.00 95.38 78 LEU A O 1
ATOM 631 N N . LEU A 1 79 ? 15.659 -8.564 -17.279 1.00 94.44 79 LEU A N 1
ATOM 632 C CA . LEU A 1 79 ? 15.752 -10.025 -17.180 1.00 94.44 79 LEU A CA 1
ATOM 633 C C . LEU A 1 79 ? 14.409 -10.719 -16.891 1.00 94.44 79 LEU A C 1
ATOM 635 O O . LEU A 1 79 ? 14.352 -11.947 -16.821 1.00 94.44 79 LEU A O 1
ATOM 639 N N . HIS A 1 80 ? 13.325 -9.964 -16.683 1.00 91.81 80 HIS A N 1
ATOM 640 C CA . HIS A 1 80 ? 12.042 -10.534 -16.276 1.00 91.81 80 HIS A CA 1
ATOM 641 C C . HIS A 1 80 ? 11.450 -11.439 -17.377 1.00 91.81 80 HIS A C 1
ATOM 643 O O . HIS A 1 80 ? 11.513 -11.068 -18.553 1.00 91.81 80 HIS A O 1
ATOM 649 N N . PRO A 1 81 ? 10.787 -12.566 -17.041 1.00 90.44 81 PRO A N 1
ATOM 650 C CA . PRO A 1 81 ? 10.132 -13.439 -18.025 1.00 90.44 81 PRO A CA 1
ATOM 651 C C . PRO A 1 81 ? 9.182 -12.709 -18.977 1.00 90.44 81 PRO A C 1
ATOM 653 O O . PRO A 1 81 ? 9.159 -12.977 -20.178 1.00 90.44 81 PRO A O 1
ATOM 656 N N . ALA A 1 82 ? 8.446 -11.724 -18.453 1.00 88.62 82 ALA A N 1
ATOM 657 C CA . ALA A 1 82 ? 7.534 -10.887 -19.238 1.00 88.62 82 ALA A CA 1
ATOM 658 C C . ALA A 1 82 ? 8.234 -10.090 -20.357 1.00 88.62 82 ALA A C 1
ATOM 660 O O . ALA A 1 82 ? 7.579 -9.663 -21.301 1.00 88.62 82 ALA A O 1
ATOM 661 N N . ARG A 1 83 ? 9.555 -9.893 -20.266 1.00 90.31 83 ARG A N 1
ATOM 662 C CA . ARG A 1 83 ? 10.380 -9.221 -21.280 1.00 90.31 83 ARG A CA 1
ATOM 663 C C . ARG A 1 83 ? 11.115 -10.185 -22.204 1.00 90.31 83 ARG A C 1
ATOM 665 O O . ARG A 1 83 ? 11.586 -9.773 -23.254 1.00 90.31 83 ARG A O 1
ATOM 672 N N . ASN A 1 84 ? 11.174 -11.464 -21.846 1.00 91.50 84 ASN A N 1
ATOM 673 C CA . ASN A 1 84 ? 12.051 -12.445 -22.480 1.00 91.50 84 ASN A CA 1
ATOM 674 C C . ASN A 1 84 ? 11.276 -13.668 -22.986 1.00 91.50 84 ASN A C 1
ATOM 676 O O . ASN A 1 84 ? 11.749 -14.799 -22.896 1.00 91.50 84 ASN A O 1
ATOM 680 N N . ARG A 1 85 ? 10.063 -13.453 -23.521 1.00 90.81 85 ARG A N 1
ATOM 681 C CA . ARG A 1 85 ? 9.198 -14.513 -24.083 1.00 90.81 85 ARG A CA 1
ATOM 682 C C . ARG A 1 85 ? 8.986 -15.681 -23.105 1.00 90.81 85 ARG A C 1
ATOM 684 O O . ARG A 1 85 ? 9.046 -16.843 -23.491 1.00 90.81 85 ARG A O 1
ATOM 691 N N . GLY A 1 86 ? 8.808 -15.365 -21.823 1.00 90.56 86 GLY A N 1
ATOM 692 C CA . GLY A 1 86 ? 8.620 -16.347 -20.755 1.00 90.56 86 GLY A CA 1
ATOM 693 C C . GLY A 1 86 ? 9.909 -16.953 -20.191 1.00 90.56 86 GLY A C 1
ATOM 694 O O . GLY A 1 86 ? 9.844 -17.619 -19.163 1.00 90.56 86 GLY A O 1
ATOM 695 N N . LYS A 1 87 ? 11.082 -16.701 -20.787 1.00 91.81 87 LYS A N 1
ATOM 696 C CA . LYS A 1 87 ? 12.364 -17.169 -20.241 1.00 91.81 87 LYS A CA 1
ATOM 697 C C . LYS A 1 87 ? 12.763 -16.321 -19.040 1.00 91.81 87 LYS A C 1
ATOM 699 O O . LYS A 1 87 ? 12.923 -15.109 -19.163 1.00 91.81 87 LYS A O 1
ATOM 704 N N . ASP A 1 88 ? 12.943 -16.949 -17.885 1.00 92.06 88 ASP A N 1
ATOM 705 C CA . ASP A 1 88 ? 13.445 -16.251 -16.707 1.00 92.06 88 ASP A CA 1
ATOM 706 C C . ASP A 1 88 ? 14.964 -16.105 -16.775 1.00 92.06 88 ASP A C 1
ATOM 708 O O . ASP A 1 88 ? 15.697 -17.080 -16.622 1.00 92.06 88 ASP A O 1
ATOM 712 N N . LEU A 1 89 ? 15.439 -14.882 -17.004 1.00 93.19 89 LEU A N 1
ATOM 713 C CA . LEU A 1 89 ? 16.868 -14.581 -17.055 1.00 93.19 89 LEU A CA 1
ATOM 714 C C . LEU A 1 89 ? 17.384 -14.012 -15.729 1.00 93.19 89 LEU A C 1
ATOM 716 O O . LEU A 1 89 ? 18.557 -13.655 -15.630 1.00 93.19 89 LEU A O 1
ATOM 720 N N . ARG A 1 90 ? 16.535 -13.911 -14.691 1.00 92.75 90 ARG A N 1
ATOM 721 C CA . ARG A 1 90 ? 16.897 -13.280 -13.409 1.00 92.75 90 ARG A CA 1
ATOM 722 C C . ARG A 1 90 ? 18.024 -14.000 -12.673 1.00 92.75 90 ARG A C 1
ATOM 724 O O . ARG A 1 90 ? 18.610 -13.391 -11.792 1.00 92.75 90 ARG A O 1
ATOM 731 N N . TYR A 1 91 ? 18.373 -15.232 -13.046 1.00 90.88 91 TYR A N 1
ATOM 732 C CA . TYR A 1 91 ? 19.559 -15.928 -12.531 1.00 90.88 91 TYR A CA 1
ATOM 733 C C . TYR A 1 91 ? 20.879 -15.192 -12.839 1.00 90.88 91 TYR A C 1
ATOM 735 O O . TYR A 1 91 ? 21.876 -15.435 -12.171 1.00 90.88 91 TYR A O 1
ATOM 743 N N . ARG A 1 92 ? 20.896 -14.294 -13.840 1.00 92.56 92 ARG A N 1
ATOM 744 C CA . ARG A 1 92 ? 22.091 -13.526 -14.238 1.00 92.56 92 ARG A CA 1
ATOM 745 C C . ARG A 1 92 ? 22.479 -12.446 -13.237 1.00 92.56 92 ARG A C 1
ATOM 747 O O . ARG A 1 92 ? 23.628 -12.026 -13.223 1.00 92.56 92 ARG A O 1
ATOM 754 N N . VAL A 1 93 ? 21.537 -11.987 -12.418 1.00 89.19 93 VAL A N 1
ATOM 755 C CA . VAL A 1 93 ? 21.855 -11.225 -11.213 1.00 89.19 93 VAL A CA 1
ATOM 756 C C . VAL A 1 93 ? 21.911 -12.244 -10.092 1.00 89.19 93 VAL A C 1
ATOM 758 O O . VAL A 1 93 ? 20.942 -12.974 -9.909 1.00 89.19 93 VAL A O 1
ATOM 761 N N . ASP A 1 94 ? 22.982 -12.288 -9.308 1.00 84.81 94 ASP A N 1
ATOM 762 C CA . ASP A 1 94 ? 23.172 -13.192 -8.148 1.00 84.81 94 ASP A CA 1
ATOM 763 C C . ASP A 1 94 ? 22.156 -12.956 -6.987 1.00 84.81 94 ASP A C 1
ATOM 765 O O . ASP A 1 94 ? 22.384 -13.185 -5.807 1.00 84.81 94 ASP A O 1
ATOM 769 N N . TYR A 1 95 ? 20.992 -12.410 -7.338 1.00 81.25 95 TYR A N 1
ATOM 770 C CA . TYR A 1 95 ? 19.838 -12.029 -6.542 1.00 81.25 95 TYR A CA 1
ATOM 771 C C . TYR A 1 95 ? 18.531 -12.645 -7.088 1.00 81.25 95 TYR A C 1
ATOM 773 O O . TYR A 1 95 ? 17.442 -12.376 -6.570 1.00 81.25 95 TYR A O 1
ATOM 781 N N . GLY A 1 96 ? 18.611 -13.438 -8.166 1.00 78.69 96 GLY A N 1
ATOM 782 C CA . GLY A 1 96 ? 17.467 -13.900 -8.954 1.00 78.69 96 GLY A CA 1
ATOM 783 C C . GLY A 1 96 ? 16.396 -14.636 -8.153 1.00 78.69 96 GLY A C 1
ATOM 784 O O . GLY A 1 96 ? 15.215 -14.324 -8.298 1.00 78.69 96 GLY A O 1
ATOM 785 N N . GLN A 1 97 ? 16.793 -15.541 -7.250 1.00 83.19 97 GLN A N 1
ATOM 786 C CA . GLN A 1 97 ? 15.851 -16.279 -6.397 1.00 83.19 97 GLN A CA 1
ATOM 787 C C . GLN A 1 97 ? 15.018 -15.346 -5.512 1.00 83.19 97 GLN A C 1
ATOM 789 O O . GLN A 1 97 ? 13.807 -15.521 -5.374 1.00 83.19 97 GLN A O 1
ATOM 794 N N . LYS A 1 98 ? 15.642 -14.305 -4.950 1.00 81.56 98 LYS A N 1
ATOM 795 C CA . LYS A 1 98 ? 14.926 -13.325 -4.134 1.00 81.56 98 LYS A CA 1
ATOM 796 C C . LYS A 1 98 ? 13.956 -12.500 -4.985 1.00 81.56 98 LYS A C 1
ATOM 798 O O . LYS A 1 98 ? 12.811 -12.316 -4.590 1.00 81.56 98 LYS A O 1
ATOM 803 N N . CYS A 1 99 ? 14.369 -12.083 -6.182 1.00 82.62 99 CYS A N 1
ATOM 804 C CA . CYS A 1 99 ? 13.488 -11.403 -7.141 1.00 82.62 99 CYS A CA 1
ATOM 805 C C . CYS A 1 99 ? 12.307 -12.266 -7.616 1.00 82.62 99 CYS A C 1
ATOM 807 O O . CYS A 1 99 ? 11.316 -11.722 -8.098 1.00 82.62 99 CYS A O 1
ATOM 809 N N . GLN A 1 100 ? 12.436 -13.594 -7.579 1.00 81.19 100 GLN A N 1
ATOM 810 C CA . GLN A 1 100 ? 11.381 -14.532 -7.969 1.00 81.19 100 GLN A CA 1
ATOM 811 C C . GLN A 1 100 ? 10.345 -14.734 -6.865 1.00 81.19 100 GLN A C 1
ATOM 813 O O . GLN A 1 100 ? 9.158 -14.829 -7.166 1.00 81.19 100 GLN A O 1
ATOM 818 N N . ARG A 1 101 ? 10.792 -14.805 -5.607 1.00 81.75 101 ARG A N 1
ATOM 819 C CA . ARG A 1 101 ? 9.947 -15.169 -4.466 1.00 81.75 101 ARG A CA 1
ATOM 820 C C . ARG A 1 101 ? 9.297 -13.973 -3.776 1.00 81.75 101 ARG A C 1
ATOM 822 O O . ARG A 1 101 ? 8.160 -14.075 -3.325 1.00 81.75 101 ARG A O 1
ATOM 829 N N . GLU A 1 102 ? 10.017 -12.864 -3.644 1.00 84.75 102 GLU A N 1
ATOM 830 C CA . GLU A 1 102 ? 9.588 -11.775 -2.766 1.00 84.75 102 GLU A CA 1
ATOM 831 C C . GLU A 1 102 ? 8.622 -10.814 -3.468 1.00 84.75 102 GLU A C 1
ATOM 833 O O . GLU A 1 102 ? 8.862 -10.352 -4.582 1.00 84.75 102 GLU A O 1
ATOM 838 N N . SER A 1 103 ? 7.538 -10.460 -2.780 1.00 88.88 103 SER A N 1
ATOM 839 C CA . SER A 1 103 ? 6.616 -9.387 -3.166 1.00 88.88 103 SER A CA 1
ATOM 840 C C . SER A 1 103 ? 6.419 -8.452 -1.983 1.00 88.88 103 SER A C 1
ATOM 842 O O . SER A 1 103 ? 6.237 -8.909 -0.852 1.00 88.88 103 SER A O 1
ATOM 844 N N . CYS A 1 104 ? 6.438 -7.139 -2.228 1.00 91.00 104 CYS A N 1
ATOM 845 C CA . CYS A 1 104 ? 6.200 -6.175 -1.159 1.00 91.00 104 CYS A CA 1
ATOM 846 C C . CYS A 1 104 ? 4.763 -6.290 -0.621 1.00 91.00 104 CYS A C 1
ATOM 848 O O . CYS A 1 104 ? 3.869 -6.827 -1.284 1.00 91.00 104 CYS A O 1
ATOM 850 N N . LEU A 1 105 ? 4.542 -5.805 0.603 1.00 90.94 105 LEU A N 1
ATOM 851 C CA . LEU A 1 105 ? 3.243 -5.900 1.272 1.00 90.94 105 LEU A CA 1
ATOM 852 C C . LEU A 1 105 ? 2.136 -5.235 0.448 1.00 90.94 105 LEU A C 1
ATOM 854 O O . LEU A 1 105 ? 1.063 -5.808 0.285 1.00 90.94 105 LEU A O 1
ATOM 858 N N . GLU A 1 106 ? 2.420 -4.066 -0.118 1.00 95.38 106 GLU A N 1
ATOM 859 C CA . GLU A 1 106 ? 1.474 -3.285 -0.910 1.00 95.38 106 GLU A CA 1
ATOM 860 C C . GLU A 1 106 ? 1.095 -4.032 -2.187 1.00 95.38 106 GLU A C 1
ATOM 862 O O . GLU A 1 106 ? -0.084 -4.122 -2.516 1.00 95.38 106 GLU A O 1
ATOM 867 N N . ALA A 1 107 ? 2.064 -4.656 -2.863 1.00 95.12 107 ALA A N 1
ATOM 868 C CA . ALA A 1 107 ? 1.785 -5.489 -4.026 1.00 95.12 107 ALA A CA 1
ATOM 869 C C . ALA A 1 107 ? 0.917 -6.696 -3.647 1.00 95.12 107 ALA A C 1
ATOM 871 O O . ALA A 1 107 ? -0.059 -6.972 -4.339 1.00 95.12 107 ALA A O 1
ATOM 872 N N . ARG A 1 108 ? 1.208 -7.386 -2.534 1.00 95.50 108 ARG A N 1
ATOM 873 C CA . ARG A 1 108 ? 0.384 -8.517 -2.069 1.00 95.50 108 ARG A CA 1
ATOM 874 C C . ARG A 1 108 ? -1.052 -8.088 -1.761 1.00 95.50 108 ARG A C 1
ATOM 876 O O . ARG A 1 108 ? -1.980 -8.720 -2.256 1.00 95.50 108 ARG A O 1
ATOM 883 N N . ARG A 1 109 ? -1.233 -6.994 -1.014 1.00 96.75 109 ARG A N 1
ATOM 884 C CA . ARG A 1 109 ? -2.560 -6.452 -0.678 1.00 96.75 109 ARG A CA 1
ATOM 885 C C . ARG A 1 109 ? -3.315 -5.995 -1.920 1.00 96.75 109 ARG A C 1
ATOM 887 O O . ARG A 1 109 ? -4.469 -6.362 -2.094 1.00 96.75 109 ARG A O 1
ATOM 894 N N . PHE A 1 110 ? -2.649 -5.298 -2.838 1.00 97.62 110 PHE A N 1
ATOM 895 C CA . PHE A 1 110 ? -3.256 -4.901 -4.107 1.00 97.62 110 PHE A CA 1
ATOM 896 C C . PHE A 1 110 ? -3.697 -6.113 -4.936 1.00 97.62 110 PHE A C 1
ATOM 898 O O . PHE A 1 110 ? -4.751 -6.088 -5.559 1.00 97.62 110 PHE A O 1
ATOM 905 N N . MET A 1 111 ? -2.914 -7.194 -4.945 1.00 96.44 111 MET A N 1
ATOM 906 C CA . MET A 1 111 ? -3.252 -8.416 -5.683 1.00 96.44 111 MET A CA 1
ATOM 907 C C . MET A 1 111 ? -4.381 -9.235 -5.053 1.00 96.44 111 MET A C 1
ATOM 909 O O . MET A 1 111 ? -4.982 -10.042 -5.767 1.00 96.44 111 MET A O 1
ATOM 913 N N . ALA A 1 112 ? -4.653 -9.037 -3.763 1.00 96.94 112 ALA A N 1
ATOM 914 C CA . ALA A 1 112 ? -5.797 -9.614 -3.066 1.00 96.94 112 ALA A CA 1
ATOM 915 C C . ALA A 1 112 ? -7.108 -8.868 -3.366 1.00 96.94 112 ALA A C 1
ATOM 917 O O . ALA A 1 112 ? -8.174 -9.439 -3.165 1.00 96.94 112 ALA A O 1
ATOM 918 N N . LEU A 1 113 ? -7.034 -7.640 -3.898 1.00 97.00 113 LEU A N 1
ATOM 919 C CA . LEU A 1 113 ? -8.208 -6.897 -4.339 1.00 97.00 113 LEU A CA 1
ATOM 920 C C . LEU A 1 113 ? -8.834 -7.504 -5.609 1.00 97.00 113 LEU A C 1
ATOM 922 O O . LEU A 1 113 ? -8.157 -7.942 -6.557 1.00 97.00 113 LEU A O 1
ATOM 926 N N . SER A 1 114 ? -10.155 -7.422 -5.672 1.00 95.50 114 SER A N 1
ATOM 927 C CA . SER A 1 114 ? -10.998 -7.716 -6.812 1.00 95.50 114 SER A CA 1
ATOM 928 C C . SER A 1 114 ? -10.551 -6.901 -8.036 1.00 95.50 114 SER A C 1
ATOM 930 O O . SER A 1 114 ? -9.965 -5.819 -7.911 1.00 95.50 114 SER A O 1
ATOM 932 N N . PRO A 1 115 ? -10.757 -7.405 -9.268 1.00 93.56 115 PRO A N 1
ATOM 933 C CA . PRO A 1 115 ? -10.362 -6.675 -10.473 1.00 93.56 115 PRO A CA 1
ATOM 934 C C . PRO A 1 115 ? -10.951 -5.257 -10.562 1.00 93.56 115 PRO A C 1
ATOM 936 O O . PRO A 1 115 ? -10.246 -4.337 -10.978 1.00 93.56 115 PRO A O 1
ATOM 939 N N . SER A 1 116 ? -12.208 -5.070 -10.149 1.00 93.50 116 SER A N 1
ATOM 940 C CA . SER A 1 116 ? -12.875 -3.764 -10.115 1.00 93.50 116 SER A CA 1
ATOM 941 C C . SER A 1 116 ? -12.255 -2.839 -9.069 1.00 93.50 116 SER A C 1
ATOM 943 O O . SER A 1 116 ? -11.938 -1.696 -9.397 1.00 93.50 116 SER A O 1
ATOM 945 N N . ALA A 1 117 ? -11.989 -3.327 -7.852 1.00 96.06 117 ALA A N 1
ATOM 946 C CA . ALA A 1 117 ? -11.320 -2.534 -6.824 1.00 96.06 117 ALA A CA 1
ATOM 947 C C . ALA A 1 117 ? -9.900 -2.130 -7.243 1.00 96.06 117 ALA A C 1
ATOM 949 O O . ALA A 1 117 ? -9.511 -0.977 -7.071 1.00 96.06 117 ALA A O 1
ATOM 950 N N . ARG A 1 118 ? -9.135 -3.020 -7.889 1.00 96.06 118 ARG A N 1
ATOM 951 C CA . ARG A 1 118 ? -7.819 -2.663 -8.451 1.00 96.06 118 ARG A CA 1
ATOM 952 C C . ARG A 1 118 ? -7.910 -1.505 -9.442 1.00 96.06 118 ARG A C 1
ATOM 954 O O . ARG A 1 118 ? -7.102 -0.584 -9.377 1.00 96.06 118 ARG A O 1
ATOM 961 N N . LEU A 1 119 ? -8.887 -1.535 -10.350 1.00 93.88 119 LEU A N 1
ATOM 962 C CA . LEU A 1 119 ? -9.099 -0.459 -11.322 1.00 93.88 119 LEU A CA 1
ATOM 963 C C . LEU A 1 119 ? -9.505 0.856 -10.652 1.00 93.88 119 LEU A C 1
ATOM 965 O O . LEU A 1 119 ? -9.005 1.902 -11.061 1.00 93.88 119 LEU A O 1
ATOM 969 N N . PHE A 1 120 ? -10.372 0.791 -9.641 1.00 95.94 120 PHE A N 1
ATOM 970 C CA . PHE A 1 120 ? -10.779 1.934 -8.825 1.00 95.94 120 PHE A CA 1
ATOM 971 C C . PHE A 1 120 ? -9.563 2.600 -8.168 1.00 95.94 120 PHE A C 1
ATOM 973 O O . PHE A 1 120 ? -9.290 3.776 -8.407 1.00 95.94 120 PHE A O 1
ATOM 980 N N . TRP A 1 121 ? -8.776 1.826 -7.416 1.00 96.81 121 TRP A N 1
ATOM 981 C CA . TRP A 1 121 ? -7.644 2.336 -6.642 1.00 96.81 121 TRP A CA 1
ATOM 982 C C . TRP A 1 121 ? -6.477 2.823 -7.505 1.00 96.81 121 TRP A C 1
ATOM 984 O O . TRP A 1 121 ? -5.753 3.729 -7.098 1.00 96.81 121 TRP A O 1
ATOM 994 N N . LEU A 1 122 ? -6.305 2.293 -8.721 1.00 95.94 122 LEU A N 1
ATOM 995 C CA . LEU A 1 122 ? -5.326 2.836 -9.668 1.00 95.94 122 LEU A CA 1
ATOM 996 C C . LEU A 1 122 ? -5.675 4.244 -10.167 1.00 95.94 122 LEU A C 1
ATOM 998 O O . LEU A 1 122 ? -4.755 4.968 -10.548 1.00 95.94 122 LEU A O 1
ATOM 1002 N N . GLY A 1 123 ? -6.949 4.656 -10.130 1.00 94.69 123 GLY A N 1
ATOM 1003 C CA . GLY A 1 123 ? -7.358 6.026 -10.468 1.00 94.69 123 GLY A CA 1
ATOM 1004 C C . GLY A 1 123 ? -6.734 7.079 -9.545 1.00 94.69 123 GLY A C 1
ATOM 1005 O O . GLY A 1 123 ? -6.394 8.176 -9.979 1.00 94.69 123 GLY A O 1
ATOM 1006 N N . ILE A 1 124 ? -6.462 6.711 -8.291 1.00 95.56 124 ILE A N 1
ATOM 1007 C CA . ILE A 1 124 ? -5.812 7.589 -7.310 1.00 95.56 124 ILE A CA 1
ATOM 1008 C C . ILE A 1 124 ? -4.370 7.934 -7.713 1.00 95.56 124 ILE A C 1
ATOM 1010 O O . ILE A 1 124 ? -3.848 8.979 -7.338 1.00 95.56 124 ILE A O 1
ATOM 1014 N N . ALA A 1 125 ? -3.732 7.073 -8.500 1.00 95.75 125 ALA A N 1
ATOM 1015 C CA . ALA A 1 125 ? -2.361 7.243 -8.962 1.00 95.75 125 ALA A CA 1
ATOM 1016 C C . ALA A 1 125 ? -2.281 7.663 -10.443 1.00 95.75 125 ALA A C 1
ATOM 1018 O O . ALA A 1 125 ? -1.239 7.506 -11.087 1.00 95.75 125 ALA A O 1
ATOM 1019 N N . GLU A 1 126 ? -3.385 8.145 -11.014 1.00 93.69 126 GLU A N 1
ATOM 1020 C CA . GLU A 1 126 ? -3.417 8.683 -12.370 1.00 93.69 126 GLU A CA 1
ATOM 1021 C C . GLU A 1 126 ? -2.564 9.957 -12.481 1.00 93.69 126 GLU A C 1
ATOM 1023 O O . GLU A 1 126 ? -2.494 10.762 -11.555 1.00 93.69 126 GLU A O 1
ATOM 1028 N N . GLY A 1 127 ? -1.875 10.119 -13.612 1.00 94.19 127 GLY A N 1
ATOM 1029 C CA . GLY A 1 127 ? -0.979 11.253 -13.864 1.00 94.19 127 GLY A CA 1
ATOM 1030 C C . GLY A 1 127 ? 0.437 11.124 -13.289 1.00 94.19 127 GLY A C 1
ATOM 1031 O O . GLY A 1 127 ? 1.303 11.882 -13.711 1.00 94.19 127 GLY A O 1
ATOM 1032 N N . LEU A 1 128 ? 0.703 10.161 -12.397 1.00 97.12 128 LEU A N 1
ATOM 1033 C CA . LEU A 1 128 ? 2.054 9.917 -11.874 1.00 97.12 128 LEU A CA 1
ATOM 1034 C C . LEU A 1 128 ? 2.944 9.242 -12.924 1.00 97.12 128 LEU A C 1
ATOM 1036 O O . LEU A 1 128 ? 2.519 8.280 -13.567 1.00 97.12 128 LEU A O 1
ATOM 1040 N N . ASP A 1 129 ? 4.197 9.676 -13.050 1.00 97.75 129 ASP A N 1
ATOM 1041 C CA . ASP A 1 129 ? 5.196 8.928 -13.822 1.00 97.75 129 ASP A CA 1
ATOM 1042 C C . ASP A 1 129 ? 5.773 7.741 -13.025 1.00 97.75 129 ASP A C 1
ATOM 1044 O O . ASP A 1 129 ? 5.474 7.559 -11.847 1.00 97.75 129 ASP A O 1
ATOM 1048 N N . SER A 1 130 ? 6.625 6.906 -13.632 1.00 97.81 130 SER A N 1
ATOM 1049 C CA . SER A 1 130 ? 7.198 5.748 -12.923 1.00 97.81 130 SER A CA 1
ATOM 1050 C C . SER A 1 130 ? 8.023 6.114 -11.679 1.00 97.81 130 SER A C 1
ATOM 1052 O O . SER A 1 130 ? 8.107 5.299 -10.762 1.00 97.81 130 SER A O 1
ATOM 1054 N N . PHE A 1 131 ? 8.640 7.299 -11.604 1.00 97.81 131 PHE A N 1
ATOM 1055 C CA . PHE A 1 131 ? 9.399 7.726 -10.420 1.00 97.81 131 PHE A CA 1
ATOM 1056 C C . PHE A 1 131 ? 8.465 8.146 -9.286 1.00 97.81 131 PHE A C 1
ATOM 1058 O O . PHE A 1 131 ? 8.653 7.707 -8.152 1.00 97.81 131 PHE A O 1
ATOM 1065 N N . GLU A 1 132 ? 7.455 8.954 -9.595 1.00 98.12 132 GLU A N 1
ATOM 1066 C CA . GLU A 1 132 ? 6.438 9.407 -8.642 1.00 98.12 132 GLU A CA 1
ATOM 1067 C C . GLU A 1 132 ? 5.587 8.231 -8.160 1.00 98.12 132 GLU A C 1
ATOM 1069 O O . GLU A 1 132 ? 5.394 8.046 -6.961 1.00 98.12 132 GLU A O 1
ATOM 1074 N N . TYR A 1 133 ? 5.176 7.360 -9.082 1.00 98.12 133 TYR A N 1
ATOM 1075 C CA . TYR A 1 133 ? 4.432 6.139 -8.792 1.00 98.12 133 TYR A CA 1
ATOM 1076 C C . TYR A 1 133 ? 5.227 5.153 -7.920 1.00 98.12 133 TYR A C 1
ATOM 1078 O O . TYR A 1 133 ? 4.643 4.410 -7.131 1.00 98.12 133 TYR A O 1
ATOM 1086 N N . SER A 1 134 ? 6.559 5.156 -8.025 1.00 97.19 134 SER A N 1
ATOM 1087 C CA . SER A 1 134 ? 7.455 4.329 -7.202 1.00 97.19 134 SER A CA 1
ATOM 1088 C C . SER A 1 134 ? 7.840 4.965 -5.862 1.00 97.19 134 SER A C 1
ATOM 1090 O O . SER A 1 134 ? 8.596 4.360 -5.103 1.00 97.19 134 SER A O 1
ATOM 1092 N N . SER A 1 135 ? 7.370 6.171 -5.552 1.00 96.44 135 SER A N 1
ATOM 1093 C CA . SER A 1 135 ? 7.694 6.865 -4.305 1.00 96.44 135 SER A CA 1
ATOM 1094 C C . SER A 1 135 ? 6.556 6.733 -3.294 1.00 96.44 135 SER A C 1
ATOM 1096 O O . SER A 1 135 ? 5.396 6.956 -3.630 1.00 96.44 135 SER A O 1
ATOM 1098 N N . ARG A 1 136 ? 6.877 6.429 -2.030 1.00 94.12 136 ARG A N 1
ATOM 1099 C CA . ARG A 1 136 ? 5.888 6.430 -0.936 1.00 94.12 136 ARG A CA 1
ATOM 1100 C C . ARG A 1 136 ? 5.463 7.847 -0.569 1.00 94.12 136 ARG A C 1
ATOM 1102 O O . ARG A 1 136 ? 4.357 8.029 -0.073 1.00 94.12 136 ARG A O 1
ATOM 1109 N N . ARG A 1 137 ? 6.326 8.834 -0.828 1.00 93.88 137 ARG A N 1
ATOM 1110 C CA . ARG A 1 137 ? 6.041 10.260 -0.640 1.00 93.88 137 ARG A CA 1
ATOM 1111 C C . ARG A 1 137 ? 5.019 10.796 -1.645 1.00 93.88 137 ARG A C 1
ATOM 1113 O O . ARG A 1 137 ? 4.186 11.607 -1.261 1.00 93.88 137 ARG A O 1
ATOM 1120 N N . TYR A 1 138 ? 5.082 10.359 -2.905 1.00 96.00 138 TYR A N 1
ATOM 1121 C CA . TYR A 1 138 ? 4.247 10.910 -3.983 1.00 96.00 138 TYR A CA 1
ATOM 1122 C C . TYR A 1 138 ? 3.070 10.020 -4.384 1.00 96.00 138 TYR A C 1
ATOM 1124 O O . TYR A 1 138 ? 2.053 10.547 -4.824 1.00 96.00 138 TYR A O 1
ATOM 1132 N N . ASN A 1 139 ? 3.171 8.695 -4.235 1.00 97.19 139 ASN A N 1
ATOM 1133 C CA . ASN A 1 139 ? 2.084 7.781 -4.564 1.00 97.19 139 ASN A CA 1
ATOM 1134 C C . ASN A 1 139 ? 1.222 7.476 -3.322 1.00 97.19 139 ASN A C 1
ATOM 1136 O O . ASN A 1 139 ? 1.573 6.587 -2.535 1.00 97.19 139 ASN A O 1
ATOM 1140 N N . PRO A 1 140 ? 0.064 8.144 -3.151 1.00 95.88 140 PRO A N 1
ATOM 1141 C CA . PRO A 1 140 ? -0.824 7.916 -2.008 1.00 95.88 140 PRO A CA 1
ATOM 1142 C C . PRO A 1 140 ? -1.354 6.480 -1.927 1.00 95.88 140 PRO A C 1
ATOM 1144 O O . PRO A 1 140 ? -1.713 6.025 -0.840 1.00 95.88 140 PRO A O 1
ATOM 1147 N N . LEU A 1 141 ? -1.369 5.735 -3.041 1.00 96.62 141 LEU A N 1
ATOM 1148 C CA . LEU A 1 141 ? -1.854 4.358 -3.060 1.00 96.62 141 LEU A CA 1
ATOM 1149 C C . LEU A 1 141 ? -1.044 3.445 -2.130 1.00 96.62 141 LEU A C 1
ATOM 1151 O O . LEU A 1 141 ? -1.621 2.539 -1.534 1.00 96.62 141 LEU A O 1
ATOM 1155 N N . PHE A 1 142 ? 0.259 3.692 -1.940 1.00 96.12 142 PHE A N 1
ATOM 1156 C CA . PHE A 1 142 ? 1.050 2.906 -0.988 1.00 96.12 142 PHE A CA 1
ATOM 1157 C C . PHE A 1 142 ? 0.508 3.023 0.434 1.00 96.12 142 PHE A C 1
ATOM 1159 O O . PHE A 1 142 ? 0.343 2.007 1.103 1.00 96.12 142 PHE A O 1
ATOM 1166 N N . ARG A 1 143 ? 0.179 4.245 0.871 1.00 95.50 143 ARG A N 1
ATOM 1167 C CA . ARG A 1 143 ? -0.400 4.489 2.196 1.00 95.50 143 ARG A CA 1
ATOM 1168 C C . ARG A 1 143 ? -1.833 3.966 2.290 1.00 95.50 143 ARG A C 1
ATOM 1170 O O . ARG A 1 143 ? -2.213 3.433 3.324 1.00 95.50 143 ARG A O 1
ATOM 1177 N N . LEU A 1 144 ? -2.620 4.073 1.219 1.00 97.62 144 LEU A N 1
ATOM 1178 C CA . LEU A 1 144 ? -3.990 3.553 1.197 1.00 97.62 144 LEU A CA 1
ATOM 1179 C C . LEU A 1 144 ? -4.023 2.027 1.349 1.00 97.62 144 LEU A C 1
ATOM 1181 O O . LEU A 1 144 ? -4.776 1.513 2.169 1.00 97.62 144 LEU A O 1
ATOM 1185 N N . LEU A 1 145 ? -3.140 1.307 0.646 1.00 97.50 145 LEU A N 1
ATOM 1186 C CA . LEU A 1 145 ? -2.990 -0.152 0.751 1.00 97.50 145 LEU A CA 1
ATOM 1187 C C . LEU A 1 145 ? -2.629 -0.626 2.165 1.00 97.50 145 LEU A C 1
ATOM 1189 O O . LEU A 1 145 ? -2.856 -1.787 2.522 1.00 97.50 145 LEU A O 1
ATOM 1193 N N . GLU A 1 146 ? -2.080 0.255 2.995 1.00 96.50 146 GLU A N 1
ATOM 1194 C CA . GLU A 1 146 ? -1.759 -0.064 4.375 1.00 96.50 146 GLU A CA 1
ATOM 1195 C C . GLU A 1 146 ? -2.989 -0.180 5.297 1.00 96.50 146 GLU A C 1
ATOM 1197 O O . GLU A 1 146 ? -2.867 -0.833 6.333 1.00 96.50 146 GLU A O 1
ATOM 1202 N N . TRP A 1 147 ? -4.158 0.330 4.892 1.00 97.44 147 TRP A N 1
ATOM 1203 C CA . TRP A 1 147 ? -5.426 0.175 5.625 1.00 97.44 147 TRP A CA 1
ATOM 1204 C C . TRP A 1 147 ? -6.085 -1.203 5.479 1.00 97.44 147 TRP A C 1
ATOM 1206 O O . TRP A 1 147 ? -7.046 -1.499 6.174 1.00 97.44 147 TRP A O 1
ATOM 1216 N N . GLY A 1 148 ? -5.567 -2.064 4.598 1.00 95.94 148 GLY A N 1
ATOM 1217 C CA . GLY A 1 148 ? -6.033 -3.446 4.472 1.00 95.94 148 GLY A CA 1
ATOM 1218 C C . GLY A 1 148 ? -7.055 -3.670 3.357 1.00 95.94 148 GLY A C 1
ATOM 1219 O O . GLY A 1 148 ? -7.651 -2.750 2.811 1.00 95.94 148 GLY A O 1
ATOM 1220 N N . VAL A 1 149 ? -7.205 -4.934 2.959 1.00 96.75 149 VAL A N 1
ATOM 1221 C CA . VAL A 1 149 ? -7.990 -5.325 1.774 1.00 96.75 149 VAL A CA 1
ATOM 1222 C C . VAL A 1 149 ? -9.489 -5.127 2.012 1.00 96.75 149 VAL A C 1
ATOM 1224 O O . VAL A 1 149 ? -10.166 -4.610 1.131 1.00 96.75 149 VAL A O 1
ATOM 1227 N N . GLY A 1 150 ? -9.991 -5.480 3.202 1.00 95.88 150 GLY A N 1
ATOM 1228 C CA . GLY A 1 150 ? -11.418 -5.418 3.539 1.00 95.88 150 GLY A CA 1
ATOM 1229 C C . GLY A 1 150 ? -12.009 -4.016 3.385 1.00 95.88 150 GLY A C 1
ATOM 1230 O O . GLY A 1 150 ? -12.943 -3.824 2.604 1.00 95.88 150 GLY A O 1
ATOM 1231 N N . LEU A 1 151 ? -11.406 -3.018 4.040 1.00 97.25 151 LEU A N 1
ATOM 1232 C CA . LEU A 1 151 ? -11.842 -1.625 3.932 1.00 97.25 151 LEU A CA 1
ATOM 1233 C C . LEU A 1 151 ? -11.791 -1.107 2.487 1.00 97.25 151 LEU A C 1
ATOM 1235 O O . LEU A 1 151 ? -12.723 -0.459 2.004 1.00 97.25 151 LEU A O 1
ATOM 1239 N N . LEU A 1 152 ? -10.701 -1.406 1.777 1.00 97.62 152 LEU A N 1
ATOM 1240 C CA . LEU A 1 152 ? -10.500 -0.934 0.409 1.00 97.62 152 LEU A CA 1
ATOM 1241 C C . LEU A 1 152 ? -11.495 -1.553 -0.585 1.00 97.62 152 LEU A C 1
ATOM 1243 O O . LEU A 1 152 ? -11.908 -0.871 -1.526 1.00 97.62 152 LEU A O 1
ATOM 1247 N N . GLU A 1 153 ? -11.905 -2.808 -0.383 1.00 97.25 153 GLU A N 1
ATOM 1248 C CA . GLU A 1 153 ? -12.991 -3.442 -1.144 1.00 97.25 153 GLU A CA 1
ATOM 1249 C C . GLU A 1 153 ? -14.333 -2.776 -0.865 1.00 97.25 153 GLU A C 1
ATOM 1251 O O . GLU A 1 153 ? -15.065 -2.442 -1.797 1.00 97.25 153 GLU A O 1
ATOM 1256 N N . GLN A 1 154 ? -14.656 -2.548 0.409 1.00 96.94 154 GLN A N 1
ATOM 1257 C CA . GLN A 1 154 ? -15.935 -1.963 0.798 1.00 96.94 154 GLN A CA 1
ATOM 1258 C C . GLN A 1 154 ? -16.113 -0.558 0.216 1.00 96.94 154 GLN A C 1
ATOM 1260 O O . GLN A 1 154 ? -17.187 -0.233 -0.300 1.00 96.94 154 GLN A O 1
ATOM 1265 N N . ILE A 1 155 ? -15.053 0.255 0.220 1.00 97.12 155 ILE A N 1
ATOM 1266 C CA . ILE A 1 155 ? -15.059 1.578 -0.414 1.00 97.12 155 ILE A CA 1
ATOM 1267 C C . ILE A 1 155 ? -15.243 1.446 -1.925 1.00 97.12 155 ILE A C 1
ATOM 1269 O O . ILE A 1 155 ? -16.162 2.048 -2.477 1.00 97.12 155 ILE A O 1
ATOM 1273 N N . ALA A 1 156 ? -14.428 0.632 -2.602 1.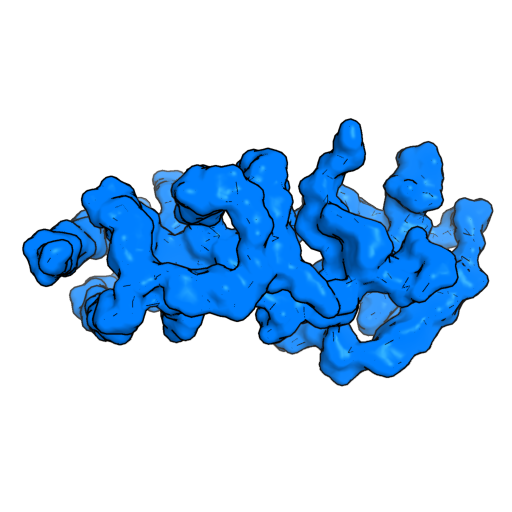00 96.31 156 ALA A N 1
ATOM 1274 C CA . ALA A 1 156 ? -14.526 0.473 -4.052 1.00 96.31 156 ALA A CA 1
ATOM 1275 C C . ALA A 1 156 ? -15.907 -0.049 -4.495 1.00 96.31 156 ALA A C 1
ATOM 1277 O O . ALA A 1 156 ? -16.452 0.417 -5.496 1.00 96.31 156 ALA A O 1
ATOM 1278 N N . SER A 1 157 ? -16.491 -0.977 -3.733 1.00 95.25 157 SER A N 1
ATOM 1279 C CA . SER A 1 157 ? -17.844 -1.501 -3.945 1.00 95.25 157 SER A CA 1
ATOM 1280 C C . SER A 1 157 ? -18.909 -0.413 -3.774 1.00 95.25 157 SER A C 1
ATOM 1282 O O . SER A 1 157 ? -19.759 -0.235 -4.647 1.00 95.25 157 SER A O 1
ATOM 1284 N N . THR A 1 158 ? -18.812 0.389 -2.708 1.00 94.00 158 THR A N 1
ATOM 1285 C CA . THR A 1 158 ? -19.717 1.525 -2.454 1.00 94.00 158 THR A CA 1
ATOM 1286 C C . THR A 1 158 ? -19.670 2.559 -3.579 1.00 94.00 158 THR A C 1
ATOM 1288 O O . THR A 1 158 ? -20.698 3.099 -3.985 1.00 94.00 158 THR A O 1
ATOM 1291 N N . GLU A 1 159 ? -18.485 2.792 -4.140 1.00 92.62 159 GLU A N 1
ATOM 1292 C CA . GLU A 1 159 ? -18.272 3.683 -5.285 1.00 92.62 159 GLU A CA 1
ATOM 1293 C C . GLU A 1 159 ? -18.610 3.037 -6.641 1.00 92.62 159 GLU A C 1
ATOM 1295 O O . GLU A 1 159 ? -18.406 3.643 -7.699 1.00 92.62 159 GLU A O 1
ATOM 1300 N N . LYS A 1 160 ? -19.135 1.804 -6.632 1.00 88.69 160 LYS A N 1
ATOM 1301 C CA . LYS A 1 160 ? -19.474 0.997 -7.816 1.00 88.69 160 LYS A CA 1
ATOM 1302 C C . LYS A 1 160 ? -18.292 0.803 -8.775 1.00 8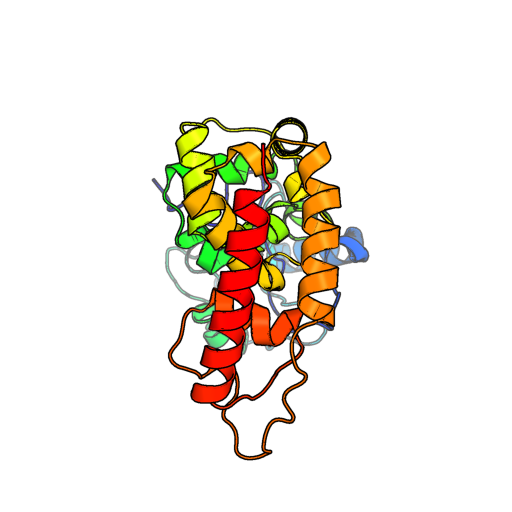8.69 160 LYS A C 1
ATOM 1304 O O . LYS A 1 160 ? -18.481 0.657 -9.979 1.00 88.69 160 LYS A O 1
ATOM 1309 N N . GLY A 1 161 ? -17.064 0.830 -8.256 1.00 75.50 161 GLY A N 1
ATOM 1310 C CA . GLY A 1 161 ? -15.834 0.699 -9.039 1.00 75.50 161 GLY A CA 1
ATOM 1311 C C . GLY A 1 161 ? -15.541 1.871 -9.984 1.00 75.50 161 GLY A C 1
ATOM 1312 O O . GLY A 1 161 ? -14.638 1.758 -10.815 1.00 75.50 161 GLY A O 1
ATOM 1313 N N . ASN A 1 162 ? -16.269 2.989 -9.880 1.00 79.25 162 ASN A N 1
ATOM 1314 C CA . ASN A 1 162 ? -16.027 4.165 -10.712 1.00 79.25 162 ASN A CA 1
ATOM 1315 C C . ASN A 1 162 ? -14.660 4.757 -10.388 1.00 79.25 162 ASN A C 1
ATOM 1317 O O . ASN A 1 162 ? -14.404 5.112 -9.243 1.00 79.25 162 ASN A O 1
ATOM 1321 N N . ARG A 1 163 ? -13.783 4.896 -11.385 1.00 83.12 163 ARG A N 1
ATOM 1322 C CA . ARG A 1 163 ? -12.473 5.522 -11.173 1.00 83.12 163 ARG A CA 1
ATOM 1323 C C . ARG A 1 163 ? -12.640 6.937 -10.623 1.00 83.12 163 ARG A C 1
ATOM 1325 O O . ARG A 1 163 ? -13.403 7.733 -11.164 1.00 83.12 163 ARG A O 1
ATOM 1332 N N . VAL A 1 164 ? -11.885 7.240 -9.573 1.00 89.25 164 VAL A N 1
ATOM 1333 C CA . VAL A 1 164 ? -11.821 8.566 -8.957 1.00 89.25 164 VAL A CA 1
ATOM 1334 C C . VAL A 1 164 ? -10.358 8.984 -8.905 1.00 89.25 164 VAL A C 1
ATOM 1336 O O . VAL A 1 164 ? -9.488 8.167 -8.609 1.00 89.25 164 VAL A O 1
ATOM 1339 N N . ASN A 1 165 ? -10.084 10.249 -9.223 1.00 92.06 165 ASN A N 1
ATOM 1340 C CA . ASN A 1 165 ? -8.745 10.813 -9.077 1.00 92.06 165 ASN A CA 1
ATOM 1341 C C . ASN A 1 165 ? -8.426 11.100 -7.597 1.00 92.06 165 ASN A C 1
ATOM 1343 O O . ASN A 1 165 ? -9.321 11.200 -6.757 1.00 92.06 165 ASN A O 1
ATOM 1347 N N . SER A 1 166 ? -7.143 11.288 -7.287 1.00 93.19 166 SER A N 1
ATOM 1348 C CA . SER A 1 166 ? -6.668 11.545 -5.920 1.00 93.19 166 SER A CA 1
ATOM 1349 C C . SER A 1 166 ? -7.413 12.686 -5.210 1.00 93.19 166 SER A C 1
ATOM 1351 O O . SER A 1 166 ? -7.917 12.503 -4.102 1.00 93.19 166 SER A O 1
ATOM 1353 N N . LYS A 1 167 ? -7.559 13.848 -5.863 1.00 93.94 167 LYS A N 1
ATOM 1354 C CA . LYS A 1 167 ? -8.180 15.041 -5.265 1.00 93.94 167 LYS A CA 1
ATOM 1355 C C . LYS A 1 167 ? -9.626 14.774 -4.845 1.00 93.94 167 LYS A C 1
ATOM 1357 O O . LYS A 1 167 ? -9.976 14.963 -3.684 1.00 93.94 167 LYS A O 1
ATOM 1362 N N . THR A 1 168 ? -10.447 14.290 -5.774 1.00 94.44 168 THR A N 1
ATOM 1363 C CA . THR A 1 168 ? -11.866 14.013 -5.520 1.00 94.44 168 THR A CA 1
ATOM 1364 C C . THR A 1 168 ? -12.052 12.921 -4.466 1.00 94.44 168 THR A C 1
ATOM 1366 O O . THR A 1 168 ? -12.999 12.973 -3.682 1.00 94.44 168 THR A O 1
ATOM 1369 N N . PHE A 1 169 ? -11.148 11.939 -4.413 1.00 96.44 169 PHE A N 1
ATOM 1370 C CA . PHE A 1 169 ? -11.200 10.891 -3.400 1.00 96.44 169 PHE A CA 1
ATOM 1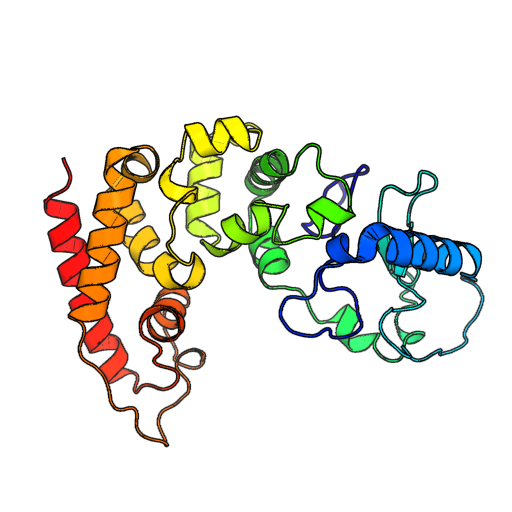371 C C . PHE A 1 169 ? -10.981 11.445 -1.989 1.00 96.44 169 PHE A C 1
ATOM 1373 O O . PHE A 1 169 ? -11.798 11.184 -1.110 1.00 96.44 169 PHE A O 1
ATOM 1380 N N . PHE A 1 170 ? -9.928 12.238 -1.772 1.00 96.75 170 PHE A N 1
ATOM 1381 C CA . PHE A 1 170 ? -9.630 12.793 -0.447 1.00 96.75 170 PHE A CA 1
ATOM 1382 C C . PHE A 1 170 ? -10.623 13.875 -0.003 1.00 96.75 170 PHE A C 1
ATOM 1384 O O . PHE A 1 170 ? -10.840 14.045 1.192 1.00 96.75 170 PHE A O 1
ATOM 1391 N N . GLU A 1 171 ? -11.279 14.569 -0.938 1.00 95.88 171 GLU A N 1
ATOM 1392 C CA . GLU A 1 171 ? -12.417 15.444 -0.620 1.00 95.88 171 GLU A CA 1
ATOM 1393 C C . GLU A 1 171 ? -13.624 14.652 -0.092 1.00 95.88 171 GLU A C 1
ATOM 1395 O O . GLU A 1 171 ? -14.322 15.128 0.803 1.00 95.88 171 GLU A O 1
ATOM 1400 N N . ARG A 1 172 ? -13.863 13.448 -0.634 1.00 95.94 172 ARG A N 1
ATOM 1401 C CA . ARG A 1 172 ? -14.972 12.563 -0.243 1.00 95.94 172 ARG A CA 1
ATOM 1402 C C . ARG A 1 172 ? -14.681 11.758 1.020 1.00 95.94 172 ARG A C 1
ATOM 1404 O O . ARG A 1 172 ? -15.598 11.517 1.794 1.00 95.94 172 ARG A O 1
ATOM 1411 N N . TYR A 1 173 ? -13.438 11.327 1.200 1.00 97.38 173 TYR A N 1
ATOM 1412 C CA . TYR A 1 173 ? -12.980 10.540 2.342 1.00 97.38 173 TYR A CA 1
ATOM 1413 C C . TYR A 1 173 ? -11.839 11.272 3.063 1.00 97.38 173 TYR A C 1
ATOM 1415 O O . TYR A 1 173 ? -10.681 10.838 2.991 1.00 97.38 173 TYR A O 1
ATOM 1423 N N . PRO A 1 174 ? -12.142 12.387 3.755 1.00 97.44 174 PRO A N 1
ATOM 1424 C CA . PRO A 1 174 ? -11.146 13.183 4.470 1.00 97.44 174 PRO A CA 1
ATOM 1425 C C . PRO A 1 174 ? -10.399 12.368 5.531 1.00 97.44 174 PRO A C 1
ATOM 1427 O O . PRO A 1 174 ? -9.257 12.693 5.848 1.00 97.44 174 PRO A O 1
ATOM 1430 N N . PHE A 1 175 ? -10.987 11.271 6.021 1.00 98.12 175 PHE A N 1
ATOM 1431 C CA . PHE A 1 175 ? -10.337 10.344 6.943 1.00 98.12 175 PHE A CA 1
ATOM 1432 C C . PHE A 1 175 ? -8.953 9.888 6.477 1.00 98.12 175 PHE A C 1
ATOM 1434 O O . PHE A 1 175 ? -8.035 9.804 7.283 1.00 98.12 175 PHE A O 1
ATOM 1441 N N . PHE A 1 176 ? -8.741 9.650 5.180 1.00 97.38 176 PHE A N 1
ATOM 1442 C CA . PHE A 1 176 ? -7.442 9.169 4.694 1.00 97.38 176 PHE A CA 1
ATOM 1443 C C . PHE A 1 176 ? -6.332 10.235 4.694 1.00 97.38 176 PHE A C 1
ATOM 1445 O O . PHE A 1 176 ? -5.182 9.911 4.389 1.00 97.38 176 PHE A O 1
ATOM 1452 N N . LEU A 1 177 ? -6.650 11.478 5.071 1.00 95.62 177 LEU A N 1
ATOM 1453 C CA . LEU A 1 177 ? -5.683 12.541 5.360 1.00 95.62 177 LEU A CA 1
ATOM 1454 C C . LEU A 1 177 ? -5.235 12.562 6.833 1.00 95.62 177 LEU A C 1
ATOM 1456 O O . LEU A 1 177 ? -4.420 13.402 7.202 1.00 95.62 177 LEU A O 1
ATOM 1460 N N . THR A 1 178 ? -5.732 11.635 7.654 1.00 96.94 178 THR A N 1
ATOM 1461 C CA . THR A 1 178 ? -5.384 11.482 9.072 1.00 96.94 178 THR A CA 1
ATOM 1462 C C . THR A 1 178 ? -3.876 11.369 9.336 1.00 96.94 178 THR A C 1
ATOM 1464 O O . THR A 1 178 ? -3.095 10.923 8.488 1.00 96.94 178 THR A O 1
ATOM 1467 N N . HIS A 1 179 ? -3.457 11.695 10.557 1.00 95.44 179 HIS A N 1
ATOM 1468 C CA . HIS A 1 179 ? -2.123 11.433 11.099 1.00 95.44 179 HIS A CA 1
ATOM 1469 C C . HIS A 1 179 ? -1.943 9.996 11.603 1.00 95.44 179 HIS A C 1
ATOM 1471 O O . HIS A 1 179 ? -0.816 9.585 11.891 1.00 95.44 179 HIS A O 1
ATOM 1477 N N . LEU A 1 180 ? -3.019 9.206 11.680 1.00 96.81 180 LEU A N 1
ATOM 1478 C CA . LEU A 1 180 ? -2.934 7.813 12.097 1.00 96.81 180 LEU A CA 1
ATOM 1479 C C . LEU A 1 180 ? -2.058 7.001 11.134 1.00 96.81 180 LEU A C 1
ATOM 1481 O O . LEU A 1 180 ? -2.094 7.146 9.903 1.00 96.81 180 LEU A O 1
ATOM 1485 N N . MET A 1 181 ? -1.263 6.109 11.721 1.00 96.19 181 MET A N 1
ATOM 1486 C CA . MET A 1 181 ? -0.494 5.115 10.980 1.00 96.19 181 MET A CA 1
ATOM 1487 C C . MET A 1 181 ? -1.444 4.003 10.516 1.00 96.19 181 MET A C 1
ATOM 1489 O O . MET A 1 181 ? -1.947 3.288 11.386 1.00 96.19 181 MET A O 1
ATOM 1493 N N . PRO A 1 182 ? -1.667 3.805 9.201 1.00 96.94 182 PRO A N 1
ATOM 1494 C CA . PRO A 1 182 ? -2.720 2.919 8.707 1.00 96.94 182 PRO A CA 1
ATOM 1495 C C . PRO A 1 182 ? -2.647 1.503 9.274 1.00 96.94 182 PRO A C 1
ATOM 1497 O O . PRO A 1 182 ? -3.580 1.055 9.933 1.00 96.94 182 PRO A O 1
ATOM 1500 N N . ARG A 1 183 ? -1.496 0.829 9.140 1.00 95.31 183 ARG A N 1
ATOM 1501 C CA . ARG A 1 183 ? -1.317 -0.533 9.673 1.00 95.31 183 ARG A CA 1
ATOM 1502 C C . ARG A 1 183 ? -1.529 -0.617 11.177 1.00 95.31 183 ARG A C 1
ATOM 1504 O O . ARG A 1 183 ? -2.075 -1.595 11.659 1.00 95.31 183 ARG A O 1
ATOM 1511 N N . ALA A 1 184 ? -1.081 0.400 11.907 1.00 96.81 184 ALA A N 1
ATOM 1512 C CA . ALA A 1 184 ? -1.173 0.408 13.358 1.00 96.81 184 ALA A CA 1
ATOM 1513 C C . ALA A 1 184 ? -2.611 0.611 13.845 1.00 96.81 184 ALA A C 1
ATOM 1515 O O . ALA A 1 184 ? -2.899 0.217 14.959 1.00 96.81 184 ALA A O 1
ATOM 1516 N N . HIS A 1 185 ? -3.497 1.204 13.038 1.00 98.12 185 HIS A N 1
ATOM 1517 C CA . HIS A 1 185 ? -4.861 1.556 13.450 1.00 98.12 185 HIS A CA 1
ATOM 1518 C C . HIS A 1 185 ? -5.949 0.856 12.624 1.00 98.12 185 HIS A C 1
ATOM 1520 O O . HIS A 1 185 ? -7.127 1.099 12.866 1.00 98.12 185 HIS A O 1
ATOM 1526 N N . SER A 1 186 ? -5.584 -0.023 11.680 1.00 97.25 186 SER A N 1
ATOM 1527 C CA . SER A 1 186 ? -6.554 -0.724 10.821 1.00 97.25 186 SER A CA 1
ATOM 1528 C C . SER A 1 186 ? -7.559 -1.525 11.648 1.00 97.25 186 SER A C 1
ATOM 1530 O O . SER A 1 186 ? -8.740 -1.448 11.359 1.00 97.25 186 SER A O 1
ATOM 1532 N N . TYR A 1 187 ? -7.128 -2.162 12.745 1.00 97.38 187 TYR A N 1
ATOM 1533 C CA . TYR A 1 187 ? -8.021 -2.887 13.660 1.00 97.38 187 TYR A CA 1
ATOM 1534 C C . TYR A 1 187 ? -9.172 -2.019 14.199 1.00 97.38 187 TYR A C 1
ATOM 1536 O O . TYR A 1 187 ? -10.330 -2.431 14.203 1.00 97.38 187 TYR A O 1
ATOM 1544 N N . LEU A 1 188 ? -8.861 -0.788 14.621 1.00 97.88 188 LEU A N 1
ATOM 1545 C CA . LEU A 1 188 ? -9.861 0.143 15.153 1.00 97.88 188 LEU A CA 1
ATOM 1546 C C . LEU A 1 188 ? -10.800 0.642 14.049 1.00 97.88 188 LEU A C 1
ATOM 1548 O O . LEU A 1 188 ? -11.998 0.790 14.271 1.00 97.88 188 LEU A O 1
ATOM 1552 N N . VAL A 1 189 ? -10.260 0.892 12.854 1.00 97.62 189 VAL A N 1
ATOM 1553 C CA . VAL A 1 189 ? -11.054 1.337 11.701 1.00 97.62 189 VAL A CA 1
ATOM 1554 C C . VAL A 1 189 ? -11.951 0.221 11.179 1.00 97.62 189 VAL A C 1
ATOM 1556 O O . VAL A 1 189 ? -13.099 0.489 10.843 1.00 97.62 189 VAL A O 1
ATOM 1559 N N . ASP A 1 190 ? -11.473 -1.020 11.156 1.00 95.94 190 ASP A N 1
ATOM 1560 C CA . ASP A 1 190 ? -12.271 -2.178 10.764 1.00 95.94 190 ASP A CA 1
ATOM 1561 C C . ASP A 1 190 ? -13.446 -2.363 11.733 1.00 95.94 190 ASP A C 1
ATOM 1563 O O . ASP A 1 190 ? -14.579 -2.513 11.281 1.00 95.94 190 ASP A O 1
ATOM 1567 N N . SER A 1 191 ? -13.212 -2.244 13.047 1.00 95.12 191 SER A N 1
ATOM 1568 C CA . SER A 1 191 ? -14.287 -2.257 14.050 1.00 95.12 191 SER A CA 1
ATOM 1569 C C . SER A 1 191 ? -15.294 -1.119 13.826 1.00 95.12 191 SER A C 1
ATOM 1571 O O . SER A 1 191 ? -16.495 -1.366 13.723 1.00 95.12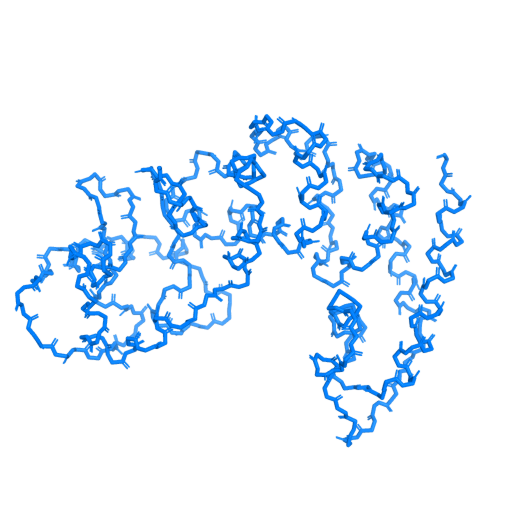 191 SER A O 1
ATOM 1573 N N . LEU A 1 192 ? -14.826 0.119 13.640 1.00 96.50 192 LEU A N 1
ATOM 1574 C CA . LEU A 1 192 ? -15.687 1.269 13.340 1.00 96.50 192 LEU A CA 1
ATOM 1575 C C . LEU A 1 192 ? -16.558 1.033 12.095 1.00 96.50 192 LEU A C 1
ATOM 1577 O O . LEU A 1 192 ? -17.761 1.284 12.110 1.00 96.50 192 LEU A O 1
ATOM 1581 N N . VAL A 1 193 ? -15.956 0.557 11.007 1.00 95.94 193 VAL A N 1
ATOM 1582 C CA . VAL A 1 193 ? -16.635 0.390 9.717 1.00 95.94 193 VAL A CA 1
ATOM 1583 C C . VAL A 1 193 ? -17.605 -0.789 9.731 1.00 95.94 193 VAL A C 1
ATOM 1585 O O . VAL A 1 193 ? -18.632 -0.734 9.053 1.00 95.94 193 VAL A O 1
ATOM 1588 N N . GLN A 1 194 ? -17.335 -1.829 10.522 1.00 94.19 194 GLN A N 1
ATOM 1589 C CA . GLN A 1 194 ? -18.279 -2.928 10.733 1.00 94.19 194 GLN A CA 1
ATOM 1590 C C . GLN A 1 194 ? -19.580 -2.456 11.400 1.00 94.19 194 GLN A C 1
ATOM 1592 O O . GLN A 1 194 ? -20.647 -2.940 11.029 1.00 94.19 194 GLN A O 1
ATOM 1597 N N . HIS A 1 195 ? -19.509 -1.489 12.321 1.00 93.69 195 HIS A N 1
ATOM 1598 C CA . HIS A 1 195 ? -20.675 -0.994 13.061 1.00 93.69 195 HIS A CA 1
ATOM 1599 C C . HIS A 1 195 ? -21.373 0.185 12.369 1.00 93.69 195 HIS A C 1
ATOM 1601 O O . HIS A 1 195 ? -22.597 0.213 12.264 1.00 93.69 195 HIS A O 1
ATOM 1607 N N . CYS A 1 196 ? -20.608 1.154 11.863 1.00 94.44 196 CYS A N 1
ATOM 1608 C CA . CYS A 1 196 ? -21.136 2.417 11.333 1.00 94.44 196 CYS A CA 1
ATOM 1609 C C . CYS A 1 196 ? -21.121 2.497 9.797 1.00 94.44 196 CYS A C 1
ATOM 1611 O O . CYS A 1 196 ? -21.545 3.497 9.209 1.00 94.44 196 CYS A O 1
ATOM 1613 N N . GLY A 1 197 ? -20.574 1.488 9.117 1.00 95.19 197 GLY A N 1
ATOM 1614 C CA . GLY A 1 197 ? -20.283 1.569 7.691 1.00 95.19 197 GLY A CA 1
ATOM 1615 C C . GLY A 1 197 ? -19.237 2.644 7.371 1.00 95.19 197 GLY A C 1
ATOM 1616 O O . GLY A 1 197 ? -18.377 2.988 8.176 1.00 95.19 197 GLY A O 1
ATOM 1617 N N . LEU A 1 198 ? -19.304 3.198 6.159 1.00 96.69 198 LEU A N 1
ATOM 1618 C CA . LEU A 1 198 ? -18.324 4.180 5.671 1.00 96.69 198 LEU A CA 1
ATOM 1619 C C . LEU A 1 198 ? -18.677 5.637 6.005 1.00 96.69 198 LEU A C 1
ATOM 1621 O O . LEU A 1 198 ? -17.919 6.534 5.637 1.00 96.69 198 LEU A O 1
ATOM 1625 N N . ALA A 1 199 ? -19.826 5.892 6.640 1.00 95.56 199 ALA A N 1
ATOM 1626 C CA . ALA A 1 199 ? -20.307 7.251 6.888 1.00 95.56 199 ALA A CA 1
ATOM 1627 C C . ALA A 1 199 ? -19.316 8.095 7.716 1.00 95.56 199 ALA A C 1
ATOM 1629 O O . ALA A 1 199 ? -18.988 9.191 7.254 1.00 95.56 199 ALA A O 1
ATOM 1630 N N . PRO A 1 200 ? -18.731 7.589 8.824 1.00 96.31 200 PRO A N 1
ATOM 1631 C CA . PRO A 1 200 ? -17.757 8.365 9.596 1.00 96.31 200 PRO A CA 1
ATOM 1632 C C . PRO A 1 200 ? -16.517 8.757 8.785 1.00 96.31 200 PRO A C 1
ATOM 1634 O O . PRO A 1 200 ? -15.974 9.843 8.952 1.00 96.31 200 PRO A O 1
ATOM 1637 N N . LEU A 1 201 ? -16.088 7.915 7.837 1.00 97.12 201 LEU A N 1
ATOM 1638 C CA . LEU A 1 201 ? -14.894 8.184 7.028 1.00 97.12 201 LEU A CA 1
ATOM 1639 C C . LEU A 1 201 ? -15.079 9.346 6.036 1.00 97.12 201 LEU A C 1
ATOM 1641 O O . LEU A 1 201 ? -14.096 9.843 5.477 1.00 97.12 201 LEU A O 1
ATOM 1645 N N . ARG A 1 202 ? -16.333 9.745 5.789 1.00 96.25 202 ARG A N 1
ATOM 1646 C CA . ARG A 1 202 ? -16.717 10.863 4.917 1.00 96.25 202 ARG A CA 1
ATOM 1647 C C . ARG A 1 202 ? -16.899 12.177 5.678 1.00 96.25 202 ARG A C 1
ATOM 1649 O O . ARG A 1 202 ? -16.956 13.232 5.050 1.00 96.25 202 ARG A O 1
ATOM 1656 N N . ASP A 1 203 ? -16.982 12.118 7.003 1.00 95.31 203 ASP A N 1
ATOM 1657 C CA . ASP A 1 203 ? -17.166 13.284 7.857 1.00 95.31 203 ASP A CA 1
ATOM 1658 C C . ASP A 1 203 ? -15.811 13.913 8.225 1.00 95.31 203 ASP A C 1
ATOM 1660 O O . ASP A 1 203 ? -14.880 13.243 8.672 1.00 95.31 203 ASP A O 1
ATOM 1664 N N . LYS A 1 204 ? -15.696 15.227 8.018 1.00 94.94 204 LYS A N 1
ATOM 1665 C CA . LYS A 1 204 ? -14.486 15.998 8.330 1.00 94.94 204 LYS A CA 1
ATOM 1666 C C . LYS A 1 204 ? -14.318 16.216 9.829 1.00 94.94 204 LYS A C 1
ATOM 1668 O O . LYS A 1 204 ? -13.184 16.195 10.302 1.00 94.94 204 LYS A O 1
ATOM 1673 N N . GLU A 1 205 ? -15.416 16.374 10.563 1.00 94.81 205 GLU A N 1
ATOM 1674 C CA . GLU A 1 205 ? -15.388 16.605 12.012 1.00 94.81 205 GLU A CA 1
ATOM 1675 C C . GLU A 1 205 ? -15.089 15.307 12.779 1.00 94.81 205 GLU A C 1
ATOM 1677 O O . GLU A 1 205 ? -14.529 15.326 13.878 1.00 94.81 205 GLU A O 1
ATOM 1682 N N . PHE A 1 206 ? -15.379 14.157 12.163 1.00 96.12 206 PHE A N 1
ATOM 1683 C CA . PHE A 1 206 ? -15.054 12.846 12.715 1.00 96.12 206 PHE A CA 1
ATOM 1684 C C . PHE A 1 206 ? -13.542 12.612 12.853 1.00 96.12 206 PHE A C 1
ATOM 1686 O O . PHE A 1 206 ? -13.097 12.062 13.862 1.00 96.12 206 PHE A O 1
ATOM 1693 N N . VAL A 1 207 ? -12.738 13.042 11.873 1.00 95.94 207 VAL A N 1
ATOM 1694 C CA . VAL A 1 207 ? -11.291 12.753 11.818 1.00 95.94 207 VAL A CA 1
ATOM 1695 C C . VAL A 1 207 ? -10.545 13.191 13.089 1.00 95.94 207 VAL A C 1
ATOM 1697 O O . VAL A 1 207 ? -9.956 12.325 13.741 1.00 95.94 207 VAL A O 1
ATOM 1700 N N . PRO A 1 208 ? -10.580 14.473 13.514 1.00 96.81 208 PRO A N 1
ATOM 1701 C CA . PRO A 1 208 ? -9.876 14.899 14.725 1.00 96.81 208 PRO A CA 1
ATOM 1702 C C . PRO A 1 208 ? -10.439 14.244 15.995 1.00 96.81 208 PRO A C 1
ATOM 1704 O O . PRO A 1 208 ? -9.683 13.936 16.921 1.00 96.81 208 PRO A O 1
ATOM 1707 N N . ARG A 1 209 ? -11.752 13.975 16.047 1.00 97.00 209 ARG A N 1
ATOM 1708 C CA . ARG A 1 209 ? -12.386 13.286 17.180 1.00 97.00 209 ARG A CA 1
ATOM 1709 C C . ARG A 1 209 ? -11.863 11.854 17.324 1.00 97.00 209 ARG A C 1
ATOM 1711 O O . ARG A 1 209 ? -11.542 11.435 18.439 1.00 97.00 209 ARG A O 1
ATOM 1718 N N . PHE A 1 210 ? -11.750 11.123 16.216 1.00 97.88 210 PHE A N 1
ATOM 1719 C CA . PHE A 1 210 ? -11.246 9.752 16.203 1.00 97.88 210 PHE A CA 1
ATOM 1720 C C . PHE A 1 210 ? -9.740 9.679 16.480 1.00 97.88 210 PHE A C 1
ATOM 1722 O O . PHE A 1 210 ? -9.300 8.810 17.231 1.00 97.88 210 PHE A O 1
ATOM 1729 N N . GLU A 1 211 ? -8.946 10.623 15.965 1.00 98.06 211 GLU A N 1
ATOM 1730 C CA . GLU A 1 211 ? -7.516 10.740 16.294 1.00 98.06 211 GLU A CA 1
ATOM 1731 C C . GLU A 1 211 ? -7.287 10.950 17.798 1.00 98.06 211 GLU A C 1
ATOM 1733 O O . GLU A 1 211 ? -6.462 10.267 18.419 1.00 98.06 211 GLU A O 1
ATOM 1738 N N . ALA A 1 212 ? -8.054 11.864 18.402 1.00 97.75 212 ALA A N 1
ATOM 1739 C CA . ALA A 1 212 ? -7.989 12.136 19.832 1.00 97.75 212 ALA A CA 1
ATOM 1740 C C . ALA A 1 212 ? -8.422 10.920 20.665 1.00 97.75 212 ALA A C 1
ATOM 1742 O O . ALA A 1 212 ? -7.806 10.625 21.691 1.00 97.75 212 ALA A O 1
ATOM 1743 N N . PHE A 1 213 ? -9.452 10.195 20.221 1.00 97.88 213 PHE A N 1
ATOM 1744 C CA . PHE A 1 213 ? -9.852 8.934 20.840 1.00 97.88 213 PHE A CA 1
ATOM 1745 C C . PHE A 1 213 ? -8.732 7.887 20.775 1.00 97.88 213 PHE A C 1
ATOM 1747 O O . PHE A 1 213 ? -8.343 7.379 21.824 1.00 97.88 213 PHE A O 1
ATOM 1754 N N . CYS A 1 214 ? -8.151 7.631 19.597 1.00 97.94 214 CYS A N 1
ATOM 1755 C CA . CYS A 1 214 ? -7.060 6.663 19.432 1.00 97.94 214 CYS A CA 1
ATOM 1756 C C . CYS A 1 214 ? -5.883 6.973 20.367 1.00 97.94 214 CYS A C 1
ATOM 1758 O O . CYS A 1 214 ? -5.336 6.076 21.007 1.00 97.94 214 CYS A O 1
ATOM 1760 N N . THR A 1 215 ? -5.525 8.254 20.490 1.00 97.19 215 THR A N 1
ATOM 1761 C CA . THR A 1 215 ? -4.434 8.691 21.370 1.00 97.19 215 THR A CA 1
ATOM 1762 C C . THR A 1 215 ? -4.750 8.416 22.841 1.00 97.19 215 THR A C 1
ATOM 1764 O O . THR A 1 215 ? -3.918 7.839 23.539 1.00 97.19 215 THR A O 1
ATOM 1767 N N . ARG A 1 216 ? -5.957 8.767 23.312 1.00 97.31 216 ARG A N 1
ATOM 1768 C CA . ARG A 1 216 ? -6.382 8.483 24.695 1.00 97.31 216 ARG A CA 1
ATOM 1769 C C . ARG A 1 216 ? -6.452 6.985 24.976 1.00 97.31 216 ARG A C 1
ATOM 1771 O O . ARG A 1 216 ? -5.993 6.550 26.027 1.00 97.31 216 ARG A O 1
ATOM 1778 N N . LEU A 1 217 ? -6.986 6.202 24.039 1.00 97.00 217 LEU A N 1
ATOM 1779 C CA . LEU A 1 217 ? -7.059 4.749 24.153 1.00 97.00 217 LEU A CA 1
ATOM 1780 C C . LEU A 1 217 ? -5.662 4.160 24.368 1.00 97.00 217 LEU A C 1
ATOM 1782 O O . LEU A 1 217 ? -5.433 3.479 25.361 1.00 97.00 217 LEU A O 1
ATOM 1786 N N . ILE A 1 218 ? -4.707 4.483 23.491 1.00 95.69 218 ILE A N 1
ATOM 1787 C CA . ILE A 1 218 ? -3.328 3.981 23.578 1.00 95.69 218 ILE A CA 1
ATOM 1788 C C . ILE A 1 218 ? -2.666 4.376 24.907 1.00 95.69 218 ILE A C 1
ATOM 1790 O O . ILE A 1 218 ? -1.979 3.554 25.508 1.00 95.69 218 ILE A O 1
ATOM 1794 N N . GLN A 1 219 ? -2.895 5.601 25.392 1.00 94.06 219 GLN A N 1
ATOM 1795 C CA . GLN A 1 219 ? -2.351 6.082 26.670 1.00 94.06 219 GLN A CA 1
ATOM 1796 C C . GLN A 1 219 ? -2.955 5.380 27.896 1.00 94.06 219 GLN A C 1
ATOM 1798 O O . GLN A 1 219 ? -2.267 5.214 28.901 1.00 94.06 219 GLN A O 1
ATOM 1803 N N . ASN A 1 220 ? -4.222 4.965 27.820 1.00 93.31 220 ASN A N 1
ATOM 1804 C CA . ASN A 1 220 ? -4.958 4.351 28.930 1.00 93.31 220 ASN A CA 1
ATOM 1805 C C . ASN A 1 220 ? -4.878 2.816 28.949 1.00 93.31 220 ASN A C 1
ATOM 1807 O O . ASN A 1 220 ? -5.362 2.169 29.890 1.00 93.31 220 ASN A O 1
ATOM 1811 N N . LEU A 1 221 ? -4.317 2.205 27.905 1.00 92.62 221 LEU A N 1
ATOM 1812 C CA . LEU A 1 221 ? -4.086 0.767 27.869 1.00 92.62 221 LEU A CA 1
ATOM 1813 C C . LEU A 1 221 ? -2.913 0.387 28.783 1.00 92.62 221 LEU A C 1
ATOM 1815 O O . LEU A 1 221 ? -1.942 1.136 28.900 1.00 92.62 221 LEU A O 1
ATOM 1819 N N . PRO A 1 222 ? -2.999 -0.769 29.464 1.00 81.56 222 PRO A N 1
ATOM 1820 C CA . PRO A 1 222 ? -1.949 -1.199 30.373 1.00 81.56 222 PRO A CA 1
ATOM 1821 C C . PRO A 1 222 ? -0.637 -1.410 29.612 1.00 81.56 222 PRO A C 1
ATOM 1823 O O . PRO A 1 222 ? -0.619 -2.012 28.535 1.00 81.56 222 PRO A O 1
ATOM 1826 N N . SER A 1 223 ? 0.474 -0.963 30.198 1.00 76.69 223 SER A N 1
ATOM 1827 C CA . SER A 1 223 ? 1.785 -1.402 29.737 1.00 76.69 223 SER A CA 1
ATOM 1828 C C . SER A 1 223 ? 1.992 -2.851 30.177 1.00 76.69 223 SER A C 1
ATOM 1830 O O . SER A 1 223 ? 1.885 -3.192 31.354 1.00 76.69 223 SER A O 1
ATOM 1832 N N . VAL A 1 224 ? 2.263 -3.728 29.214 1.00 77.19 224 VAL A N 1
ATOM 1833 C CA . VAL A 1 224 ? 2.613 -5.121 29.496 1.00 77.19 224 VAL A CA 1
ATOM 1834 C C . VAL A 1 224 ? 4.127 -5.239 29.481 1.00 77.19 224 VAL A C 1
ATOM 1836 O O . VAL A 1 224 ? 4.783 -4.883 28.499 1.00 77.19 224 VAL A O 1
ATOM 1839 N N . THR A 1 225 ? 4.690 -5.728 30.584 1.00 73.69 225 THR A N 1
ATOM 1840 C CA . THR A 1 225 ? 6.113 -6.064 30.641 1.00 73.69 225 THR A CA 1
ATOM 1841 C C . THR A 1 225 ? 6.284 -7.464 30.077 1.00 73.69 225 THR A C 1
ATOM 1843 O O . THR A 1 225 ? 6.103 -8.456 30.776 1.00 73.69 225 THR A O 1
ATOM 1846 N N . SER A 1 226 ? 6.599 -7.549 28.789 1.00 73.19 226 SER A N 1
ATOM 1847 C CA . SER A 1 226 ? 6.731 -8.831 28.104 1.00 73.19 226 SER A CA 1
ATOM 1848 C C . SER A 1 226 ? 7.885 -9.652 28.676 1.00 73.19 226 SER A C 1
ATOM 1850 O O . SER A 1 226 ? 9.022 -9.175 28.738 1.00 73.19 226 SER A O 1
ATOM 1852 N N . SER A 1 227 ? 7.623 -10.918 29.006 1.00 77.62 227 SER A N 1
ATOM 1853 C CA . SER A 1 227 ? 8.689 -11.871 29.326 1.00 77.62 227 SER A CA 1
ATOM 1854 C C . SER A 1 227 ? 9.685 -11.986 28.156 1.00 77.62 227 SER A C 1
ATOM 1856 O O . SER A 1 227 ? 9.265 -12.026 26.993 1.00 77.62 227 SER A O 1
ATOM 1858 N N . PRO A 1 228 ? 11.004 -12.119 28.407 1.00 80.69 228 PRO A N 1
ATOM 1859 C CA . PRO A 1 228 ? 11.981 -12.418 27.358 1.00 80.69 228 PRO A CA 1
ATOM 1860 C C . PRO A 1 228 ? 11.637 -13.674 26.541 1.00 80.69 228 PRO A C 1
ATOM 1862 O O . PRO A 1 228 ? 11.976 -13.741 25.351 1.00 80.69 228 PRO A O 1
ATOM 1865 N N . THR A 1 229 ? 10.948 -14.637 27.165 1.00 87.88 229 THR A N 1
ATOM 1866 C CA . THR A 1 229 ? 10.520 -15.910 26.566 1.00 87.88 229 THR A CA 1
ATOM 1867 C C . THR A 1 229 ? 9.208 -15.814 25.795 1.00 87.88 229 THR A C 1
ATOM 1869 O O . THR A 1 229 ? 8.879 -16.754 25.075 1.00 87.88 229 THR A O 1
ATOM 1872 N N . ALA A 1 230 ? 8.473 -14.704 25.911 1.00 89.94 230 ALA A N 1
ATOM 1873 C CA . ALA A 1 230 ? 7.221 -14.530 25.192 1.00 89.94 230 ALA A CA 1
ATOM 1874 C C . ALA A 1 230 ? 7.465 -14.555 23.669 1.00 89.94 230 ALA A C 1
ATOM 1876 O O . ALA A 1 230 ? 8.490 -14.039 23.185 1.00 89.94 230 ALA A O 1
ATOM 1877 N N . PRO A 1 231 ? 6.538 -15.139 22.890 1.00 93.06 231 PRO A N 1
ATOM 1878 C CA . PRO A 1 231 ? 6.639 -15.158 21.439 1.00 93.06 231 PRO A CA 1
ATOM 1879 C C . PRO A 1 231 ? 6.545 -13.739 20.873 1.00 93.06 231 PRO A C 1
ATOM 1881 O O . PRO A 1 231 ? 6.008 -12.822 21.498 1.00 93.06 231 PRO A O 1
ATOM 1884 N N . TYR A 1 232 ? 7.057 -13.545 19.658 1.00 93.00 232 TYR A N 1
ATOM 1885 C CA . TYR A 1 232 ? 6.819 -12.298 18.941 1.00 93.00 232 TYR A CA 1
ATOM 1886 C C . TYR A 1 232 ? 5.335 -12.154 18.606 1.00 93.00 232 TYR A C 1
ATOM 1888 O O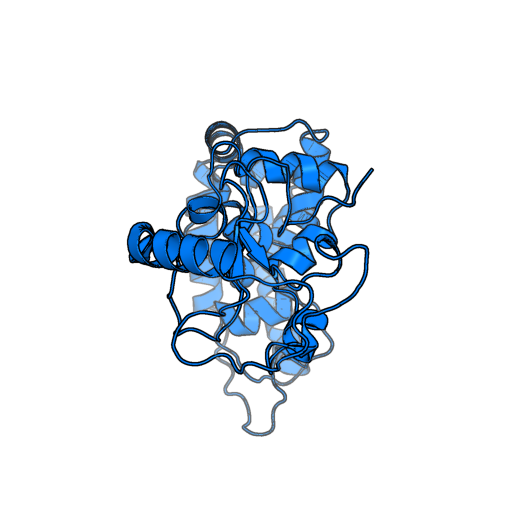 . TYR A 1 232 ? 4.709 -13.106 18.150 1.00 93.00 232 TYR A O 1
ATOM 1896 N N . THR A 1 233 ? 4.798 -10.943 18.742 1.00 92.44 233 THR A N 1
ATOM 1897 C CA . THR A 1 233 ? 3.364 -10.656 18.554 1.00 92.44 233 THR A CA 1
ATOM 1898 C C . THR A 1 233 ? 2.845 -11.094 17.182 1.00 92.44 233 THR A C 1
ATOM 1900 O O . THR A 1 233 ? 1.751 -11.625 17.072 1.00 92.44 233 THR A O 1
ATOM 1903 N N . HIS A 1 234 ? 3.657 -10.949 16.130 1.00 89.06 234 HIS A N 1
ATOM 1904 C CA . HIS A 1 234 ? 3.300 -11.355 14.763 1.00 89.06 234 HIS A CA 1
ATOM 1905 C C . HIS A 1 234 ? 3.340 -12.877 14.521 1.00 89.06 234 HIS A C 1
ATOM 1907 O O . HIS A 1 234 ? 3.000 -13.325 13.432 1.00 89.06 234 HIS A O 1
ATOM 1913 N N . CYS A 1 235 ? 3.811 -13.658 15.496 1.00 92.31 235 CYS A N 1
ATOM 1914 C CA . CYS A 1 235 ? 3.792 -15.121 15.470 1.00 92.31 235 CYS A CA 1
ATOM 1915 C C . CYS A 1 235 ? 2.610 -15.696 16.258 1.00 92.31 235 CYS A C 1
ATOM 1917 O O . CYS A 1 235 ? 2.452 -16.914 16.300 1.00 92.31 235 CYS A O 1
ATOM 1919 N N . LEU A 1 236 ? 1.818 -14.849 16.921 1.00 91.50 236 LEU A N 1
ATOM 1920 C CA . LEU A 1 236 ? 0.622 -15.293 17.615 1.00 91.50 236 LEU A CA 1
ATOM 1921 C C . LEU A 1 236 ? -0.454 -15.666 16.597 1.00 91.50 236 LEU A C 1
ATOM 1923 O O . LEU A 1 236 ? -0.703 -14.935 15.644 1.00 91.50 236 LEU A O 1
ATOM 1927 N N . ASP A 1 237 ? -1.116 -16.791 16.840 1.00 92.44 237 ASP A N 1
ATOM 1928 C CA . ASP A 1 237 ? -2.297 -17.217 16.094 1.00 92.44 237 ASP A CA 1
ATOM 1929 C C . ASP A 1 237 ? -3.505 -16.352 16.496 1.00 92.44 237 ASP A C 1
ATOM 1931 O O . ASP A 1 237 ? -4.223 -16.668 17.455 1.00 92.44 237 ASP A O 1
ATOM 1935 N N . MET A 1 238 ? -3.633 -15.195 15.840 1.00 92.44 238 MET A N 1
ATOM 1936 C CA . MET A 1 238 ? -4.688 -14.194 16.017 1.00 92.44 238 MET A CA 1
ATOM 1937 C C . MET A 1 238 ? -4.844 -13.321 14.765 1.00 92.44 238 MET A C 1
ATOM 1939 O O . MET A 1 238 ? -4.066 -13.427 13.818 1.00 92.44 238 MET A O 1
ATOM 1943 N N . ASP A 1 239 ? -5.846 -12.443 14.782 1.00 92.12 239 ASP A N 1
ATOM 1944 C CA . ASP A 1 239 ? -6.097 -11.479 13.712 1.00 92.12 239 ASP A CA 1
ATOM 1945 C C . ASP A 1 239 ? -4.861 -10.605 13.397 1.00 92.12 239 ASP A C 1
ATOM 1947 O O . ASP A 1 239 ? -4.211 -10.065 14.298 1.00 92.12 239 ASP A O 1
ATOM 1951 N N . GLU A 1 240 ? -4.538 -10.459 12.104 1.00 92.69 240 GLU A N 1
ATOM 1952 C CA . GLU A 1 240 ? -3.345 -9.730 11.644 1.00 92.69 240 GLU A CA 1
ATOM 1953 C C . GLU A 1 240 ? -3.410 -8.242 12.012 1.00 92.69 240 GLU A C 1
ATOM 1955 O O . GLU A 1 240 ? -2.391 -7.655 12.385 1.00 92.69 240 GLU A O 1
ATOM 1960 N N . THR A 1 241 ? -4.591 -7.621 11.932 1.00 94.94 241 THR A N 1
ATOM 1961 C CA . THR A 1 241 ? -4.749 -6.191 12.224 1.00 94.94 241 THR A CA 1
ATOM 1962 C C . THR A 1 241 ? -4.640 -5.917 13.719 1.00 94.94 241 THR A C 1
ATOM 1964 O O . THR A 1 241 ? -4.004 -4.935 14.106 1.00 94.94 241 THR A O 1
ATOM 1967 N N . LEU A 1 242 ? -5.148 -6.821 14.566 1.00 95.88 242 LEU A N 1
ATOM 1968 C CA . LEU A 1 242 ? -4.933 -6.777 16.013 1.00 95.88 242 LEU A CA 1
ATOM 1969 C C . LEU A 1 242 ? -3.445 -6.928 16.355 1.00 95.88 242 LEU A C 1
ATOM 1971 O O . LEU A 1 242 ? -2.902 -6.140 17.131 1.00 95.88 242 LEU A O 1
ATOM 1975 N N . ALA A 1 243 ? -2.760 -7.904 15.754 1.00 95.44 243 ALA A N 1
ATOM 1976 C CA . ALA A 1 243 ? -1.328 -8.099 15.970 1.00 95.44 243 ALA A CA 1
ATOM 1977 C C . ALA A 1 243 ? -0.507 -6.870 15.532 1.00 95.44 243 ALA A C 1
ATOM 1979 O O . ALA A 1 243 ? 0.449 -6.480 16.212 1.00 95.44 243 ALA A O 1
ATOM 1980 N N . ASP A 1 244 ? -0.883 -6.228 14.420 1.00 95.62 244 ASP A N 1
ATOM 1981 C CA . ASP A 1 244 ? -0.277 -4.975 13.971 1.00 95.62 244 ASP A CA 1
ATOM 1982 C C . ASP A 1 244 ? -0.596 -3.805 14.921 1.00 95.62 244 ASP A C 1
ATOM 1984 O O . ASP A 1 244 ? 0.323 -3.041 15.218 1.00 95.62 244 ASP A O 1
ATOM 1988 N N . PHE A 1 245 ? -1.811 -3.689 15.470 1.00 96.88 245 PHE A N 1
ATOM 1989 C CA . PHE A 1 245 ? -2.155 -2.682 16.487 1.00 96.88 245 PHE A CA 1
ATOM 1990 C C . PHE A 1 245 ? -1.279 -2.827 17.739 1.00 96.88 245 PHE A C 1
ATOM 1992 O O . PHE A 1 245 ? -0.573 -1.890 18.120 1.00 96.88 245 PHE A O 1
ATOM 1999 N N . LEU A 1 246 ? -1.212 -4.027 18.323 1.00 95.44 246 LEU A N 1
ATOM 2000 C CA . LEU A 1 246 ? -0.377 -4.300 19.499 1.00 95.44 246 LEU A CA 1
ATOM 2001 C C . LEU A 1 246 ? 1.102 -3.966 19.234 1.00 95.44 246 LEU A C 1
ATOM 2003 O O . LEU A 1 246 ? 1.773 -3.323 20.043 1.00 95.44 246 LEU A O 1
ATOM 2007 N N . ARG A 1 247 ? 1.624 -4.366 18.072 1.00 94.44 247 ARG A N 1
ATOM 2008 C CA . ARG A 1 247 ? 3.045 -4.207 17.737 1.00 94.44 247 ARG A CA 1
ATOM 2009 C C . ARG A 1 247 ? 3.425 -2.784 17.342 1.00 94.44 247 ARG A C 1
ATOM 2011 O O . ARG A 1 247 ? 4.530 -2.347 17.665 1.00 94.44 247 ARG A O 1
ATOM 2018 N N . LEU A 1 248 ? 2.579 -2.107 16.570 1.00 94.81 248 LEU A N 1
ATOM 2019 C CA . LEU A 1 248 ? 2.893 -0.823 15.942 1.00 94.81 248 LEU A CA 1
ATOM 2020 C C . LEU A 1 248 ? 2.336 0.366 16.722 1.00 94.81 248 LEU A C 1
ATOM 2022 O O . LEU A 1 248 ? 3.030 1.373 16.800 1.00 94.81 248 LEU A O 1
ATOM 2026 N N . ALA A 1 249 ? 1.128 0.258 17.283 1.00 94.69 249 ALA A N 1
ATOM 2027 C CA . ALA A 1 249 ? 0.522 1.328 18.073 1.00 94.69 249 ALA A CA 1
ATOM 2028 C C . ALA A 1 249 ? 0.981 1.267 19.536 1.00 94.69 249 ALA A C 1
ATOM 2030 O O . ALA A 1 249 ? 1.408 2.280 20.080 1.00 94.69 249 ALA A O 1
ATOM 2031 N N . LEU A 1 250 ? 0.968 0.076 20.152 1.00 93.81 250 LEU A N 1
ATOM 2032 C CA . LEU A 1 250 ? 1.359 -0.091 21.564 1.00 93.81 250 LEU A CA 1
ATOM 2033 C C . LEU A 1 250 ? 2.845 -0.430 21.766 1.00 93.81 250 LEU A C 1
ATOM 2035 O O . LEU A 1 250 ? 3.324 -0.497 22.895 1.00 93.81 250 LEU A O 1
ATOM 2039 N N . GLY A 1 251 ? 3.592 -0.683 20.687 1.00 92.44 251 GLY A N 1
ATOM 2040 C CA . GLY A 1 251 ? 5.018 -1.023 20.758 1.00 92.44 251 GLY A CA 1
ATOM 2041 C C . GLY A 1 251 ? 5.324 -2.411 21.341 1.00 92.44 251 GLY A C 1
ATOM 2042 O O . GLY A 1 251 ? 6.489 -2.726 21.604 1.00 92.44 251 GLY A O 1
ATOM 2043 N N . MET A 1 252 ? 4.315 -3.269 21.515 1.00 92.50 252 MET A N 1
ATOM 2044 C CA . MET A 1 252 ? 4.448 -4.594 22.122 1.00 92.50 252 MET A CA 1
ATOM 2045 C C . MET A 1 252 ? 5.002 -5.587 21.096 1.00 92.50 252 MET A C 1
ATOM 2047 O O . MET A 1 252 ? 4.271 -6.170 20.296 1.00 92.50 252 MET A O 1
ATOM 2051 N N . LYS A 1 253 ? 6.329 -5.763 21.074 1.00 92.12 253 LYS A N 1
ATOM 2052 C CA . LYS A 1 253 ? 7.015 -6.662 20.119 1.00 92.12 253 LYS A CA 1
ATOM 2053 C C . LYS A 1 253 ? 6.846 -8.147 20.448 1.00 92.12 253 LYS A C 1
ATOM 2055 O O . LYS A 1 253 ? 6.917 -8.973 19.536 1.00 92.12 253 LYS A O 1
ATOM 2060 N N . LYS A 1 254 ? 6.693 -8.462 21.731 1.00 93.00 254 LYS A N 1
ATOM 2061 C CA . LYS A 1 254 ? 6.481 -9.801 22.282 1.00 93.00 254 LYS A CA 1
ATOM 2062 C C . LYS A 1 254 ? 5.346 -9.724 23.291 1.00 93.00 254 LYS A C 1
ATOM 2064 O O . LYS A 1 254 ? 5.273 -8.721 23.991 1.00 93.00 254 LYS A O 1
ATOM 2069 N N . ILE A 1 255 ? 4.486 -10.728 23.367 1.00 93.69 255 ILE A N 1
ATOM 2070 C CA . ILE A 1 255 ? 3.379 -10.769 24.334 1.00 93.69 255 ILE A CA 1
ATOM 2071 C C . ILE A 1 255 ? 2.826 -12.196 24.418 1.00 93.69 255 ILE A C 1
ATOM 2073 O O . ILE A 1 255 ? 2.827 -12.915 23.417 1.00 93.69 255 ILE A O 1
ATOM 2077 N N . GLU A 1 256 ? 2.382 -12.621 25.600 1.00 93.12 256 GLU A N 1
ATOM 2078 C CA . GLU A 1 256 ? 1.660 -13.887 25.763 1.00 93.12 256 GLU A CA 1
ATOM 2079 C C . GLU A 1 256 ? 0.267 -13.793 25.116 1.00 93.12 256 GLU A C 1
ATOM 2081 O O . GLU A 1 256 ? -0.380 -12.742 25.138 1.00 93.12 256 GLU A O 1
ATOM 2086 N N . LYS A 1 257 ? -0.256 -14.901 24.571 1.00 92.06 257 LYS A N 1
ATOM 2087 C CA . LYS A 1 257 ? -1.581 -14.889 23.912 1.00 92.06 257 LYS A CA 1
ATOM 2088 C C . LYS A 1 257 ? -2.693 -14.445 24.873 1.00 92.06 257 LYS A C 1
ATOM 2090 O O . LYS A 1 257 ? -3.583 -13.709 24.463 1.00 92.06 257 LYS A O 1
ATOM 2095 N N . GLY A 1 258 ? -2.629 -14.854 26.142 1.00 91.81 258 GLY A N 1
ATOM 2096 C CA . GLY A 1 258 ? -3.608 -14.461 27.162 1.00 91.81 258 GLY A CA 1
ATOM 2097 C C . GLY A 1 258 ? -3.619 -12.954 27.432 1.00 91.81 258 GLY A C 1
ATOM 2098 O O . GLY A 1 258 ? -4.681 -12.339 27.433 1.00 91.81 258 GLY A O 1
ATOM 2099 N N . GLU A 1 259 ? -2.444 -12.339 27.578 1.00 92.69 259 GLU A N 1
ATOM 2100 C CA . GLU A 1 259 ? -2.311 -10.891 27.795 1.00 92.69 259 GLU A CA 1
ATOM 2101 C C . GLU A 1 259 ? -2.818 -10.092 26.589 1.00 92.69 259 GLU A C 1
ATOM 2103 O O . GLU A 1 259 ? -3.544 -9.111 26.746 1.00 92.69 259 GLU A O 1
ATOM 2108 N N . ALA A 1 260 ? -2.499 -10.550 25.375 1.00 94.12 260 ALA A N 1
ATOM 2109 C CA . ALA A 1 260 ? -2.990 -9.934 24.148 1.00 94.12 260 ALA A CA 1
ATOM 2110 C C . ALA A 1 260 ? -4.526 -9.951 24.059 1.00 94.12 260 ALA A C 1
ATOM 2112 O O . ALA A 1 260 ? -5.125 -8.967 23.625 1.00 94.12 260 ALA A O 1
ATOM 2113 N N . LEU A 1 261 ? -5.174 -11.036 24.502 1.00 94.25 261 LEU A N 1
ATOM 2114 C CA . LEU A 1 261 ? -6.636 -11.139 24.532 1.00 94.25 261 LEU A CA 1
ATOM 2115 C C . LEU A 1 261 ? -7.276 -10.221 25.583 1.00 94.25 261 LEU A C 1
ATOM 2117 O O . LEU A 1 261 ? -8.333 -9.655 25.316 1.00 94.25 261 LEU A O 1
ATOM 2121 N N . ILE A 1 262 ? -6.628 -10.013 26.732 1.00 94.31 262 ILE A N 1
ATOM 2122 C CA . ILE A 1 262 ? -7.092 -9.049 27.745 1.00 94.31 262 ILE A CA 1
ATOM 2123 C C . ILE A 1 262 ? -7.047 -7.622 27.184 1.00 94.31 262 ILE A C 1
ATOM 2125 O O . ILE A 1 262 ? -8.007 -6.864 27.329 1.00 94.31 262 ILE A O 1
ATOM 2129 N N . ILE A 1 263 ? -5.957 -7.256 26.499 1.00 95.06 263 ILE A N 1
ATOM 2130 C CA . ILE A 1 263 ? -5.856 -5.947 25.837 1.00 95.06 263 ILE A CA 1
ATOM 2131 C C . ILE A 1 263 ? -6.935 -5.810 24.769 1.00 95.06 263 ILE A C 1
ATOM 2133 O O . ILE A 1 263 ? -7.606 -4.782 24.729 1.00 95.06 263 ILE A O 1
ATOM 2137 N N . LYS A 1 264 ? -7.123 -6.839 23.932 1.00 96.12 264 LYS A N 1
ATOM 2138 C CA . LYS A 1 264 ? -8.169 -6.853 22.904 1.00 96.12 264 LYS A CA 1
ATOM 2139 C C . LYS A 1 264 ? -9.538 -6.556 23.515 1.00 96.12 264 LYS A C 1
ATOM 2141 O O . LYS A 1 264 ? -10.211 -5.652 23.046 1.00 96.12 264 LYS A O 1
ATOM 2146 N N . GLN A 1 265 ? -9.909 -7.253 24.589 1.00 96.31 265 GLN A N 1
ATOM 2147 C CA . GLN A 1 265 ? -11.198 -7.055 25.251 1.00 96.31 265 GLN A CA 1
ATOM 2148 C C . GLN A 1 265 ? -11.391 -5.607 25.721 1.00 96.31 265 GLN A C 1
ATOM 2150 O O . GLN A 1 265 ? -12.457 -5.034 25.516 1.00 96.31 265 GLN A O 1
ATOM 2155 N N . LYS A 1 266 ? -10.358 -4.996 26.312 1.00 96.19 266 LYS A N 1
ATOM 2156 C CA . LYS A 1 266 ? -10.420 -3.592 26.736 1.00 96.19 266 LYS A CA 1
ATOM 2157 C C . LYS A 1 266 ? -10.526 -2.635 25.544 1.00 96.19 266 LYS A C 1
ATOM 2159 O O . LYS A 1 266 ? -11.285 -1.677 25.604 1.00 96.19 266 LYS A O 1
ATOM 2164 N N . VAL A 1 267 ? -9.786 -2.890 24.464 1.00 97.31 267 VAL A N 1
ATOM 2165 C CA . VAL A 1 267 ? -9.882 -2.104 23.222 1.00 97.31 267 VAL A CA 1
ATOM 2166 C C . VAL A 1 267 ? -11.288 -2.178 22.637 1.00 97.31 267 VAL A C 1
ATOM 2168 O O . VAL A 1 267 ? -11.833 -1.144 22.267 1.00 97.31 267 VAL A O 1
ATOM 2171 N N . ASP A 1 268 ? -11.874 -3.372 22.574 1.00 97.44 268 ASP A N 1
ATOM 2172 C CA . ASP A 1 268 ? -13.212 -3.578 22.018 1.00 97.44 268 ASP A CA 1
ATOM 2173 C C . ASP A 1 268 ? -14.272 -2.818 22.826 1.00 97.44 268 ASP A C 1
ATOM 2175 O O . ASP A 1 268 ? -15.073 -2.097 22.243 1.00 97.44 268 ASP A O 1
ATOM 2179 N N . GLN A 1 269 ? -14.211 -2.883 24.161 1.00 97.19 269 GLN A N 1
ATOM 2180 C CA . GLN A 1 269 ? -15.121 -2.147 25.050 1.00 97.19 269 GLN A CA 1
ATOM 2181 C C . GLN A 1 269 ? -15.033 -0.625 24.862 1.00 97.19 269 GLN A C 1
ATOM 2183 O O . GLN A 1 269 ? -16.050 0.063 24.808 1.00 97.19 269 GLN A O 1
ATOM 2188 N N . GLU A 1 270 ? -13.819 -0.082 24.752 1.00 97.62 270 GLU A N 1
ATOM 2189 C CA . GLU A 1 270 ? -13.613 1.354 24.523 1.00 97.62 270 GLU A CA 1
ATOM 2190 C C . GLU A 1 270 ? -14.065 1.777 23.116 1.00 97.62 270 GLU A C 1
ATOM 2192 O O . GLU A 1 270 ? -14.578 2.882 22.934 1.00 97.62 270 GLU A O 1
ATOM 2197 N N . MET A 1 271 ? -13.894 0.903 22.118 1.00 97.56 271 MET A N 1
ATOM 2198 C CA . MET A 1 271 ? -14.400 1.120 20.762 1.00 97.56 271 MET A CA 1
ATOM 2199 C C . MET A 1 271 ? -15.928 1.146 20.729 1.00 97.56 271 MET A C 1
ATOM 2201 O O . MET A 1 271 ? -16.487 2.071 20.147 1.00 97.56 271 MET A O 1
ATOM 2205 N N . GLU A 1 272 ? -16.594 0.183 21.369 1.00 96.75 272 GLU A N 1
ATOM 2206 C CA . GLU A 1 272 ? -18.058 0.139 21.496 1.00 96.75 272 GLU A CA 1
ATOM 2207 C C . GLU A 1 272 ? -18.580 1.417 22.163 1.00 96.75 272 GLU A C 1
ATOM 2209 O O . GLU A 1 272 ? -19.396 2.131 21.584 1.00 96.75 272 GLU A O 1
ATOM 2214 N N . ALA A 1 273 ? -18.011 1.792 23.313 1.00 96.88 273 ALA A N 1
ATOM 2215 C CA . ALA A 1 273 ? -18.400 3.008 24.024 1.00 96.88 273 ALA A CA 1
ATOM 2216 C C . ALA A 1 273 ? -18.183 4.288 23.196 1.00 96.88 273 ALA A C 1
ATOM 2218 O O . ALA A 1 273 ? -18.946 5.247 23.328 1.00 96.88 273 ALA A O 1
ATOM 2219 N N . PHE A 1 274 ? -17.143 4.338 22.357 1.00 97.25 274 PHE A N 1
ATOM 2220 C CA . PHE A 1 274 ? -16.917 5.456 21.441 1.00 97.25 274 PHE A CA 1
ATOM 2221 C C . PHE A 1 274 ? -17.944 5.488 20.303 1.00 97.25 274 PHE A C 1
ATOM 2223 O O . PHE A 1 274 ? -18.432 6.570 19.964 1.00 97.25 274 PHE A O 1
ATOM 2230 N N . ILE A 1 275 ? -18.259 4.326 19.724 1.00 95.81 275 ILE A N 1
ATOM 2231 C CA . ILE A 1 275 ? -19.227 4.167 18.633 1.00 95.81 275 ILE A CA 1
ATOM 2232 C C . ILE A 1 275 ? -20.631 4.570 19.095 1.00 95.81 275 ILE A C 1
ATOM 2234 O O . ILE A 1 275 ? -21.292 5.325 18.389 1.00 95.81 275 ILE A O 1
ATOM 2238 N N . ASP A 1 276 ? -21.040 4.178 20.302 1.00 93.94 276 ASP A N 1
ATOM 2239 C CA . ASP A 1 276 ? -22.347 4.528 20.883 1.00 93.94 276 ASP A CA 1
ATOM 2240 C C . ASP A 1 276 ? -22.540 6.041 21.095 1.00 93.94 276 ASP A C 1
ATOM 2242 O O . ASP A 1 276 ? -23.659 6.529 21.245 1.00 93.94 276 ASP A O 1
ATOM 2246 N N . GLN A 1 277 ? -21.446 6.809 21.112 1.00 92.44 277 GLN A N 1
ATOM 2247 C CA . GLN A 1 277 ? -21.465 8.270 21.223 1.00 92.44 277 GLN A CA 1
ATOM 2248 C C . GLN A 1 277 ? -21.438 8.971 19.858 1.00 92.44 277 GLN A C 1
ATOM 2250 O O . GLN A 1 277 ? -21.358 10.208 19.806 1.00 92.44 277 GLN A O 1
ATOM 2255 N N . LEU A 1 278 ? -21.369 8.230 18.750 1.00 89.12 278 LEU A N 1
ATOM 2256 C CA . LEU A 1 278 ? -21.444 8.816 17.417 1.00 89.12 278 LEU A CA 1
ATOM 2257 C C . LEU A 1 278 ? -22.899 9.199 17.097 1.00 89.12 278 LEU A C 1
ATOM 2259 O O . LEU A 1 278 ? -23.817 8.506 17.531 1.00 89.12 278 LEU A O 1
ATOM 2263 N N . PRO A 1 279 ? -23.104 10.338 16.414 1.00 73.62 279 PRO A N 1
ATOM 2264 C CA . PRO A 1 279 ? -24.435 10.807 16.039 1.00 73.62 279 PRO A CA 1
ATOM 2265 C C . PRO A 1 279 ? -25.114 9.912 14.996 1.00 73.62 279 PRO A C 1
ATOM 2267 O O . PRO A 1 279 ? -24.394 9.247 14.213 1.00 73.62 279 PRO A O 1
#

pLDDT: mean 92.86, std 6.32, range [41.5, 98.12]

Foldseek 3Di:
DPDQFLQCNDDQAGACLPPDDDDDPPDACLVVVVVVLVLQDVLVVPDDPPDLAQDEDDDGDDSQWHQLDPVSQYIDGCQPCVNVVNDRSLVSYVCSVVVVPDDDLLRVQLSPADPLLNLQLVLQVPPDTHRLSNDVVRRLSSQVSLLGNVLSNLVCVVVVSDHDYNVVVCQQQVLSVAPDRRLQCSVLVVLLCVVPNCVLRRDPVSNVVVVVLLVVLLVPQDDDPADPPFDFLCPDPDDSSLSSNCCPVNVPRGDHPVSSVVSVVSSSVSSVVSSVPDD

Radius of gyration: 21.65 Å; chains: 1; bounding box: 52×34×57 Å